Protein AF-A0AAV0Y125-F1 (afdb_monomer)

Organism: NCBI:txid13131

pLDDT: mean 78.09, std 13.47, range [33.91, 93.81]

Structure (mmCIF, N/CA/C/O backbone):
data_AF-A0AAV0Y125-F1
#
_entry.id   AF-A0AAV0Y125-F1
#
loop_
_atom_site.group_PDB
_atom_site.id
_atom_site.type_symbol
_atom_site.label_atom_id
_atom_site.label_alt_id
_atom_site.label_comp_id
_atom_site.label_asym_id
_atom_site.label_entity_id
_atom_site.label_seq_id
_atom_site.pdbx_PDB_ins_code
_atom_site.Cartn_x
_atom_site.Cartn_y
_atom_site.Cartn_z
_atom_site.occupancy
_atom_site.B_iso_or_equiv
_atom_site.auth_seq_id
_atom_site.auth_comp_id
_atom_site.auth_asym_id
_atom_site.auth_atom_id
_atom_site.pdbx_PDB_model_num
ATOM 1 N N . MET A 1 1 ? -1.009 17.980 24.914 1.00 42.03 1 MET A N 1
ATOM 2 C CA . MET A 1 1 ? -0.741 18.845 23.745 1.00 42.03 1 MET A CA 1
ATOM 3 C C . MET A 1 1 ? 0.658 19.429 23.943 1.00 42.03 1 MET A C 1
ATOM 5 O O . MET A 1 1 ? 0.884 20.028 24.986 1.00 42.03 1 MET A O 1
ATOM 9 N N . PHE A 1 2 ? 1.617 19.086 23.075 1.00 34.25 2 PHE A N 1
ATOM 10 C CA . PHE A 1 2 ? 3.065 19.308 23.268 1.00 34.25 2 PHE A CA 1
ATOM 11 C C . PHE A 1 2 ? 3.480 20.774 23.039 1.00 34.25 2 PHE A C 1
ATOM 13 O O . PHE A 1 2 ? 2.862 21.464 22.232 1.00 34.25 2 PHE A O 1
ATOM 20 N N . LYS A 1 3 ? 4.537 21.241 23.725 1.00 33.91 3 LYS A N 1
ATOM 21 C CA . LYS A 1 3 ? 5.141 22.568 23.498 1.00 33.91 3 LYS A CA 1
ATOM 22 C C . LYS A 1 3 ? 5.913 22.579 22.160 1.00 33.91 3 LYS A C 1
ATOM 24 O O . LYS A 1 3 ? 6.744 21.690 21.968 1.00 33.91 3 LYS A O 1
ATOM 29 N N . PRO A 1 4 ? 5.672 23.550 21.261 1.00 38.66 4 PRO A N 1
ATOM 30 C CA . PRO A 1 4 ? 6.217 23.556 19.897 1.00 38.66 4 PRO A CA 1
ATOM 31 C C . PRO A 1 4 ? 7.728 23.843 19.798 1.00 38.66 4 PRO A C 1
ATOM 33 O O . PRO A 1 4 ? 8.338 23.498 18.791 1.00 38.66 4 PRO A O 1
ATOM 36 N N . ASP A 1 5 ? 8.366 24.375 20.844 1.00 36.47 5 ASP A N 1
ATOM 37 C CA . ASP A 1 5 ? 9.747 24.895 20.761 1.00 36.47 5 ASP A CA 1
ATOM 38 C C . ASP A 1 5 ? 10.855 23.842 20.959 1.00 36.47 5 ASP A C 1
ATOM 40 O O . ASP A 1 5 ? 12.029 24.165 21.132 1.00 36.47 5 ASP A O 1
ATOM 44 N N . LYS A 1 6 ? 10.501 22.554 20.945 1.00 40.09 6 LYS A N 1
ATOM 45 C CA . LYS A 1 6 ? 11.446 21.435 21.070 1.00 40.09 6 LYS A CA 1
ATOM 46 C C . LYS A 1 6 ? 11.158 20.360 20.027 1.00 40.09 6 LYS A C 1
ATOM 48 O O . LYS A 1 6 ? 10.881 19.217 20.375 1.00 40.09 6 LYS A O 1
ATOM 53 N N . ILE A 1 7 ? 11.210 20.702 18.741 1.00 36.59 7 ILE A N 1
ATOM 54 C CA . ILE A 1 7 ? 11.265 19.677 17.688 1.00 36.59 7 ILE A CA 1
ATOM 55 C C . ILE A 1 7 ? 12.681 19.075 17.726 1.00 36.59 7 ILE A C 1
ATOM 57 O O . ILE A 1 7 ? 13.640 19.794 17.435 1.00 36.59 7 ILE A O 1
ATOM 61 N N . PRO A 1 8 ? 12.879 17.798 18.109 1.00 38.47 8 PRO A N 1
ATOM 62 C CA . PRO A 1 8 ? 14.218 17.237 18.168 1.00 38.47 8 PRO A CA 1
ATOM 63 C C . PRO A 1 8 ? 14.748 16.963 16.757 1.00 38.47 8 PRO A C 1
ATOM 65 O O . PRO A 1 8 ? 13.991 16.764 15.806 1.00 38.47 8 PRO A O 1
ATOM 68 N N . LYS A 1 9 ? 16.082 16.915 16.678 1.00 43.94 9 LYS A N 1
ATOM 69 C CA . LYS A 1 9 ? 16.933 16.328 15.625 1.00 43.94 9 LYS A CA 1
ATOM 70 C C . LYS A 1 9 ? 16.253 15.179 14.853 1.00 43.94 9 LYS A C 1
ATOM 72 O O . LYS A 1 9 ? 15.436 14.470 15.437 1.00 43.94 9 LYS A O 1
ATOM 77 N N . PRO A 1 10 ? 16.627 14.940 13.573 1.00 45.00 10 PRO A N 1
ATOM 78 C CA . PRO A 1 10 ? 15.923 14.035 12.659 1.00 45.00 10 PRO A CA 1
ATOM 79 C C . PRO A 1 10 ? 15.452 12.761 13.363 1.00 45.00 10 PRO A C 1
ATOM 81 O O . PRO A 1 10 ? 16.279 12.084 13.976 1.00 45.00 10 PRO A O 1
ATOM 84 N N . PHE A 1 11 ? 14.150 12.458 13.231 1.00 50.41 11 PHE A N 1
ATOM 85 C CA . PHE A 1 11 ? 13.335 11.392 13.862 1.00 50.41 11 PHE A CA 1
ATOM 86 C C . PHE A 1 11 ? 13.883 9.943 13.781 1.00 50.41 11 PHE A C 1
ATOM 88 O O . PHE A 1 11 ? 13.176 8.970 14.025 1.00 50.41 11 PHE A O 1
ATOM 95 N N . SER A 1 12 ? 15.147 9.772 13.414 1.00 49.47 12 SER A N 1
ATOM 96 C CA . SER A 1 12 ? 15.880 8.525 13.230 1.00 49.47 12 SER A CA 1
ATOM 97 C C . SER A 1 12 ? 15.799 7.596 14.445 1.00 49.47 12 SER A C 1
ATOM 99 O O . SER A 1 12 ? 15.558 6.407 14.244 1.00 49.47 12 SER A O 1
ATOM 101 N N . ASN A 1 13 ? 15.937 8.129 15.669 1.00 53.34 13 ASN A N 1
ATOM 102 C CA . ASN A 1 13 ? 16.078 7.361 16.917 1.00 53.34 13 ASN A CA 1
ATOM 103 C C . ASN A 1 13 ? 15.264 7.986 18.063 1.00 53.34 13 ASN A C 1
ATOM 105 O O . ASN A 1 13 ? 15.816 8.413 19.072 1.00 53.34 13 ASN A O 1
ATOM 109 N N . VAL A 1 14 ? 13.951 8.099 17.892 1.00 58.91 14 VAL A N 1
ATOM 110 C CA . VAL A 1 14 ? 13.079 8.589 18.964 1.00 58.91 14 VAL A CA 1
ATOM 111 C C . VAL A 1 14 ? 12.778 7.442 19.926 1.00 58.91 14 VAL A C 1
ATOM 113 O O . VAL A 1 14 ? 12.117 6.479 19.539 1.00 58.91 14 VAL A O 1
ATOM 116 N N . ASN A 1 15 ? 13.247 7.549 21.171 1.00 64.62 15 ASN A N 1
ATOM 117 C CA . ASN A 1 15 ? 12.771 6.692 22.249 1.00 64.62 15 ASN A CA 1
ATOM 118 C C . ASN A 1 15 ? 11.367 7.166 22.655 1.00 64.62 15 ASN A C 1
ATOM 120 O O . ASN A 1 15 ? 11.194 8.274 23.167 1.00 64.62 15 ASN A O 1
ATOM 124 N N . VAL A 1 16 ? 10.359 6.339 22.372 1.00 63.06 16 VAL A N 1
ATOM 125 C CA . VAL A 1 16 ? 8.944 6.645 22.628 1.00 63.06 16 VAL A CA 1
ATOM 126 C C . VAL A 1 16 ? 8.709 6.926 24.115 1.00 63.06 16 VAL A C 1
ATOM 128 O O . VAL A 1 16 ? 7.942 7.827 24.449 1.00 63.06 16 VAL A O 1
ATOM 131 N N . ASP A 1 17 ? 9.436 6.247 25.003 1.00 65.69 17 ASP A N 1
ATOM 132 C CA . ASP A 1 17 ? 9.298 6.422 26.451 1.00 65.69 17 ASP A CA 1
ATOM 133 C C . ASP A 1 17 ? 9.897 7.746 26.946 1.00 65.69 17 ASP A C 1
ATOM 135 O O . ASP A 1 17 ? 9.428 8.316 27.931 1.00 65.69 17 ASP A O 1
ATOM 139 N N . GLU A 1 18 ? 10.879 8.309 26.234 1.00 67.19 18 GLU A N 1
ATOM 140 C CA . GLU A 1 18 ? 11.430 9.625 26.572 1.00 67.19 18 GLU A CA 1
ATOM 141 C C . GLU A 1 18 ? 10.519 10.782 26.164 1.00 67.19 18 GLU A C 1
ATOM 143 O O . GLU A 1 18 ? 10.488 11.811 26.844 1.00 67.19 18 GLU A O 1
ATOM 148 N N . LEU A 1 19 ? 9.746 10.616 25.086 1.00 65.19 19 LEU A N 1
ATOM 149 C CA . LEU A 1 19 ? 8.783 11.624 24.639 1.00 65.19 19 LEU A CA 1
ATOM 150 C C . LEU A 1 19 ? 7.660 11.844 25.656 1.00 65.19 19 LEU A C 1
ATOM 152 O O . LEU A 1 19 ? 7.215 12.977 25.833 1.00 65.19 19 LEU A O 1
ATOM 156 N N . PHE A 1 20 ? 7.219 10.783 26.336 1.00 69.25 20 PHE A N 1
ATOM 157 C CA . PHE A 1 20 ? 6.084 10.820 27.263 1.00 69.25 20 PHE A CA 1
ATOM 158 C C . PHE A 1 20 ? 6.481 10.929 28.741 1.00 69.25 20 PHE A C 1
ATOM 160 O O . PHE A 1 20 ? 5.658 10.650 29.614 1.00 69.25 20 PHE A O 1
ATOM 167 N N . LYS A 1 21 ? 7.712 11.368 29.046 1.00 69.69 21 LYS A N 1
ATOM 168 C CA . LYS A 1 21 ? 8.109 11.717 30.421 1.00 69.69 21 LYS A CA 1
ATOM 169 C C . LYS A 1 21 ? 7.140 12.751 31.006 1.00 69.69 21 LYS A C 1
ATOM 171 O O . LYS A 1 21 ? 6.723 13.674 30.308 1.00 69.69 21 LYS A O 1
ATOM 176 N N . ILE A 1 22 ? 6.819 12.613 32.296 1.00 61.75 22 ILE A N 1
ATOM 177 C CA . ILE A 1 22 ? 5.839 13.449 33.022 1.00 61.75 22 ILE A CA 1
ATOM 178 C C . ILE A 1 22 ? 6.153 14.948 32.872 1.00 61.75 22 ILE A C 1
ATOM 180 O O . ILE A 1 22 ? 5.246 15.762 32.738 1.00 61.75 22 ILE A O 1
ATOM 184 N N . GLU A 1 23 ? 7.438 15.297 32.802 1.00 61.84 23 GLU A N 1
ATOM 185 C CA . GLU A 1 23 ? 7.952 16.659 32.606 1.00 61.84 23 GLU A CA 1
ATOM 186 C C . GLU A 1 23 ? 7.543 17.301 31.267 1.00 61.84 23 GLU A C 1
ATOM 188 O O . GLU A 1 23 ? 7.440 18.523 31.164 1.00 61.84 23 GLU A O 1
ATOM 193 N N . ASN A 1 24 ? 7.290 16.486 30.238 1.00 65.56 24 ASN A N 1
ATOM 194 C CA . ASN A 1 24 ? 6.870 16.937 28.910 1.00 65.56 24 ASN A CA 1
ATOM 195 C C . ASN A 1 24 ? 5.341 17.022 28.771 1.00 65.56 24 ASN A C 1
ATOM 197 O O . ASN A 1 24 ? 4.837 17.466 27.734 1.00 65.56 24 ASN A O 1
ATOM 201 N N . LEU A 1 25 ? 4.593 16.600 29.795 1.00 67.25 25 LEU A N 1
ATOM 202 C CA . LEU A 1 25 ? 3.137 16.586 29.788 1.00 67.25 25 LEU A CA 1
ATOM 203 C C . LEU A 1 25 ? 2.564 17.848 30.425 1.00 67.25 25 LEU A C 1
ATOM 205 O O . LEU A 1 25 ? 3.108 18.421 31.365 1.00 67.25 25 LEU A O 1
ATOM 209 N N . VAL A 1 26 ? 1.411 18.274 29.913 1.00 67.44 26 VAL A N 1
ATOM 210 C CA . VAL A 1 26 ? 0.630 19.338 30.544 1.00 67.44 26 VAL A CA 1
ATOM 211 C C . VAL A 1 26 ? 0.139 18.826 31.894 1.00 67.44 26 VAL A C 1
ATOM 213 O O . VAL A 1 26 ? -0.444 17.745 31.979 1.00 67.44 26 VAL A O 1
ATOM 216 N N . THR A 1 27 ? 0.371 19.596 32.952 1.00 71.06 27 THR A N 1
ATOM 217 C CA . THR A 1 27 ? -0.107 19.280 34.298 1.00 71.06 27 THR A CA 1
ATOM 218 C C . THR A 1 27 ? -1.629 19.135 34.290 1.00 71.06 27 THR A C 1
ATOM 220 O O . THR A 1 27 ? -2.312 19.930 33.652 1.00 71.06 27 THR A O 1
ATOM 223 N N . VAL A 1 28 ? -2.177 18.163 35.028 1.00 63.72 28 VAL A N 1
ATOM 224 C CA . VAL A 1 28 ? -3.623 17.831 35.044 1.00 63.72 28 VAL A CA 1
ATOM 225 C C . VAL A 1 28 ? -4.514 19.060 35.294 1.00 63.72 28 VAL A C 1
ATOM 227 O O . VAL A 1 28 ? -5.582 19.180 34.705 1.00 63.72 28 VAL A O 1
ATOM 230 N N . LYS A 1 29 ? -4.041 20.020 36.100 1.00 61.91 29 LYS A N 1
ATOM 231 C CA . LYS A 1 29 ? -4.745 21.279 36.408 1.00 61.91 29 LYS A CA 1
ATOM 232 C C . LYS A 1 29 ? -4.842 22.262 35.232 1.00 61.91 29 LYS A C 1
ATOM 234 O O . LYS A 1 29 ? -5.717 23.116 35.233 1.00 61.91 29 LYS A O 1
ATOM 239 N N . ASN A 1 30 ? -3.971 22.130 34.236 1.00 66.62 30 ASN A N 1
ATOM 240 C CA . ASN A 1 30 ? -3.896 23.012 33.068 1.00 66.62 30 ASN A CA 1
ATOM 241 C C . ASN A 1 30 ? -4.565 22.392 31.828 1.00 66.62 30 ASN A C 1
ATOM 243 O O . ASN A 1 30 ? -4.460 22.934 30.728 1.00 66.62 30 ASN A O 1
ATOM 247 N N . VAL A 1 31 ? -5.220 21.234 31.977 1.00 68.06 31 VAL A N 1
ATOM 248 C CA . VAL A 1 31 ? -5.950 20.581 30.888 1.00 68.06 31 VAL A CA 1
ATOM 249 C C . VAL A 1 31 ? -7.256 21.338 30.654 1.00 68.06 31 VAL A C 1
ATOM 251 O O . VAL A 1 31 ? -8.154 21.333 31.494 1.00 68.06 31 VAL A O 1
ATOM 254 N N . VAL A 1 32 ? -7.360 22.003 29.503 1.00 71.19 32 VAL A N 1
ATOM 255 C CA . VAL A 1 32 ? -8.575 22.721 29.106 1.00 71.19 32 VAL A CA 1
ATOM 256 C C . VAL A 1 32 ? -9.631 21.716 28.663 1.00 71.19 32 VAL A C 1
ATOM 258 O O . VAL A 1 32 ? -9.389 20.883 27.792 1.00 71.19 32 VAL A O 1
ATOM 261 N N . VAL A 1 33 ? -10.816 21.822 29.256 1.00 71.75 33 VAL A N 1
ATOM 262 C CA . VAL A 1 33 ? -11.974 20.982 28.949 1.00 71.75 33 VAL A CA 1
ATOM 263 C C . VAL A 1 33 ? -13.076 21.850 28.341 1.00 71.75 33 VAL A C 1
ATOM 265 O O . VAL A 1 33 ? -13.291 22.976 28.798 1.00 71.75 33 VAL A O 1
ATOM 268 N N . SER A 1 34 ? -13.778 21.336 27.328 1.00 76.75 34 SER A N 1
ATOM 269 C CA . SER A 1 34 ? -14.913 22.020 26.693 1.00 76.75 34 SER A CA 1
ATOM 270 C C . SER A 1 34 ? -16.049 22.312 27.678 1.00 76.75 34 SER A C 1
ATOM 272 O O . SER A 1 34 ? -16.288 21.525 28.596 1.00 76.75 34 SER A O 1
ATOM 274 N N . GLU A 1 35 ? -16.798 23.389 27.437 1.00 72.44 35 GLU A N 1
ATOM 275 C CA . GLU A 1 35 ? -17.913 23.836 28.288 1.00 72.44 35 GLU A CA 1
ATOM 276 C C . GLU A 1 35 ? -18.981 22.760 28.503 1.00 72.44 35 GLU A C 1
ATOM 278 O O . GLU A 1 35 ? -19.393 22.556 29.639 1.00 72.44 35 GLU A O 1
ATOM 283 N N . LYS A 1 36 ? -19.302 21.965 27.475 1.00 78.06 36 LYS A N 1
ATOM 284 C CA . LYS A 1 36 ? -20.255 20.842 27.571 1.00 78.06 36 LYS A CA 1
ATOM 285 C C . LYS A 1 36 ? -19.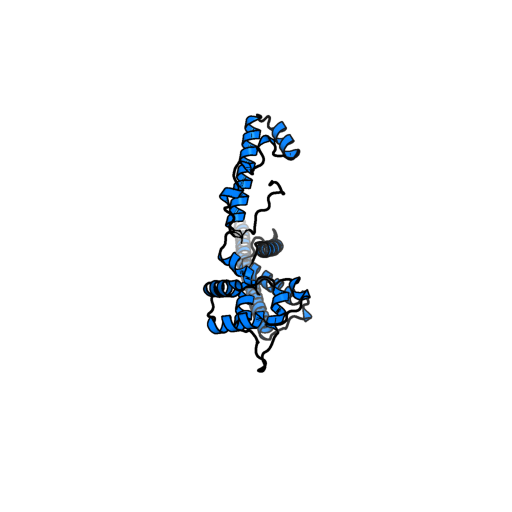908 19.832 28.665 1.00 78.06 36 LYS A C 1
ATOM 287 O O . LYS A 1 36 ? -20.765 19.396 29.419 1.00 78.06 36 LYS A O 1
ATOM 292 N N . ILE A 1 37 ? -18.628 19.485 28.785 1.00 75.00 37 ILE A N 1
ATOM 293 C CA . ILE A 1 37 ? -18.172 18.539 29.809 1.00 75.00 37 ILE A CA 1
ATOM 294 C C . ILE A 1 37 ? -18.268 19.210 31.185 1.00 75.00 37 ILE A C 1
ATOM 296 O O . ILE A 1 37 ? -18.707 18.590 32.145 1.00 75.00 37 ILE A O 1
ATOM 300 N N . LYS A 1 38 ? -17.933 20.503 31.298 1.00 72.19 38 LYS A N 1
ATOM 301 C CA . LYS A 1 38 ? -18.101 21.246 32.559 1.00 72.19 38 LYS A CA 1
ATOM 302 C C . LYS A 1 38 ? -19.568 21.308 32.998 1.00 72.19 38 LYS A C 1
ATOM 304 O O . LYS A 1 38 ? -19.835 21.258 34.195 1.00 72.19 38 LYS A O 1
ATOM 309 N N . GLU A 1 39 ? -20.499 21.421 32.057 1.00 75.75 39 G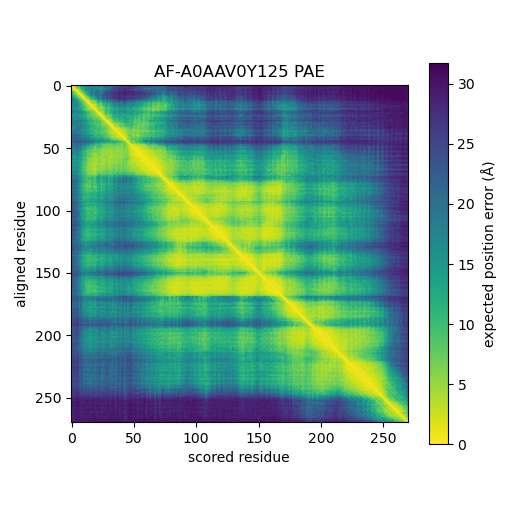LU A N 1
ATOM 310 C CA . GLU A 1 39 ? -21.942 21.383 32.315 1.00 75.75 39 GLU A CA 1
ATOM 311 C C . GLU A 1 39 ? -22.396 20.000 32.796 1.00 75.75 39 GLU A C 1
ATOM 313 O O . GLU A 1 39 ? -23.061 19.915 33.826 1.00 75.75 39 GLU A O 1
ATOM 318 N N . GLU A 1 40 ? -21.960 18.916 32.150 1.00 76.38 40 GLU A N 1
ATOM 319 C CA . GLU A 1 40 ? -22.263 17.548 32.601 1.00 76.38 40 GLU A CA 1
ATOM 320 C C . GLU A 1 40 ? -21.723 17.257 34.009 1.00 76.38 40 GLU A C 1
ATOM 322 O O . GLU A 1 40 ? -22.433 16.697 34.845 1.00 76.38 40 GLU A O 1
ATOM 327 N N . PHE A 1 41 ? -20.510 17.716 34.330 1.00 70.81 41 PHE A N 1
ATOM 328 C CA . PHE A 1 41 ? -19.941 17.569 35.675 1.00 70.81 41 PHE A CA 1
ATOM 329 C C . PHE A 1 41 ? -20.705 18.365 36.748 1.00 70.81 41 PHE A C 1
ATOM 331 O O . PHE A 1 41 ? -20.762 17.925 37.900 1.00 70.81 41 PHE A O 1
ATOM 338 N N . LYS A 1 42 ? -21.312 19.508 36.384 1.00 70.56 42 LYS A N 1
ATOM 339 C CA . LYS A 1 42 ? -22.207 20.275 37.272 1.00 70.56 42 LYS A CA 1
ATOM 340 C C . LYS A 1 42 ? -23.529 19.543 37.502 1.00 70.56 42 LYS A C 1
ATOM 342 O O . LYS A 1 42 ? -24.013 19.515 38.630 1.00 70.56 42 LYS A O 1
ATOM 347 N N . ILE A 1 43 ? -24.089 18.932 36.456 1.00 74.12 43 ILE A N 1
ATOM 348 C CA . ILE A 1 43 ? -25.331 18.147 36.531 1.00 74.12 43 ILE A CA 1
ATOM 349 C C . ILE A 1 43 ? -25.142 16.920 37.436 1.00 74.12 43 ILE A C 1
ATOM 351 O O . ILE A 1 43 ? -26.009 16.613 38.252 1.00 74.12 43 ILE A O 1
ATOM 355 N N . LEU A 1 44 ? -23.983 16.262 37.350 1.00 73.44 44 LEU A N 1
ATOM 356 C CA . LEU A 1 44 ? -23.658 15.052 38.112 1.00 73.44 44 LEU A CA 1
ATOM 357 C C . LEU A 1 44 ? -23.301 15.299 39.593 1.00 73.44 44 LEU A C 1
ATOM 359 O O . LEU A 1 44 ? -23.085 14.332 40.320 1.00 73.44 44 LEU A O 1
ATOM 363 N N . LYS A 1 45 ? -23.252 16.560 40.065 1.00 68.25 45 LYS A N 1
ATOM 364 C CA . LYS A 1 45 ? -22.850 16.942 41.442 1.00 68.25 45 LYS A CA 1
ATOM 365 C C . LYS A 1 45 ? -21.550 16.265 41.907 1.00 68.25 45 LYS A C 1
ATOM 367 O O . LYS A 1 45 ? -21.412 15.855 43.057 1.00 68.25 45 LYS A O 1
ATOM 372 N N . THR A 1 46 ? -20.606 16.127 40.988 1.00 66.50 46 THR A N 1
ATOM 373 C CA . THR A 1 46 ? -19.358 15.387 41.203 1.00 66.50 46 THR A CA 1
ATOM 374 C C . THR A 1 46 ? -18.363 16.169 42.060 1.00 66.50 46 THR A C 1
ATOM 376 O O . THR A 1 46 ? -18.291 17.397 41.985 1.00 66.50 46 THR A O 1
ATOM 379 N N . THR A 1 47 ? -17.556 15.461 42.852 1.00 75.50 47 THR A N 1
ATOM 380 C CA . THR A 1 47 ? -16.528 16.068 43.710 1.00 75.50 47 THR A CA 1
ATOM 381 C C . THR A 1 47 ? -15.353 16.566 42.860 1.00 75.50 47 THR A C 1
ATOM 383 O O . THR A 1 47 ? -15.025 15.966 41.836 1.00 75.50 47 THR A O 1
ATOM 386 N N . GLU A 1 48 ? -14.618 17.591 43.309 1.00 71.56 48 GLU A N 1
ATOM 387 C CA . GLU A 1 48 ? -13.371 18.026 42.643 1.00 71.56 48 GLU A CA 1
ATOM 388 C C . GLU A 1 48 ? -12.358 16.878 42.465 1.00 71.56 48 GLU A C 1
ATOM 390 O O . GLU A 1 48 ? -11.617 16.829 41.481 1.00 71.56 48 GLU A O 1
ATOM 395 N N . LYS A 1 49 ? -12.359 15.906 43.389 1.00 75.19 49 LYS A N 1
ATOM 396 C CA . LYS A 1 49 ? -11.544 14.686 43.295 1.00 75.19 49 LYS A CA 1
ATOM 397 C C . LYS A 1 49 ? -11.903 13.834 42.074 1.00 75.19 49 LYS A C 1
ATOM 399 O O . LYS A 1 49 ? -11.000 13.349 41.396 1.00 75.19 49 LYS A O 1
ATOM 404 N N . ASP A 1 50 ? -13.187 13.702 41.758 1.00 76.62 50 ASP A N 1
ATOM 405 C CA . ASP A 1 50 ? -13.670 12.892 40.634 1.00 76.62 50 ASP A CA 1
ATOM 406 C C . ASP A 1 50 ? -13.313 13.546 39.296 1.00 76.62 50 ASP A C 1
ATOM 408 O O . ASP A 1 50 ? -12.904 12.870 38.350 1.00 76.62 50 ASP A O 1
ATOM 412 N N . MET A 1 51 ? -13.355 14.882 39.243 1.00 73.19 51 MET A N 1
ATOM 413 C CA . MET A 1 51 ? -12.902 15.652 38.084 1.00 73.19 51 MET A CA 1
ATOM 414 C C . MET A 1 51 ? -11.398 15.469 37.831 1.00 73.19 51 MET A C 1
ATOM 416 O O . MET A 1 51 ? -10.974 15.276 36.690 1.00 73.19 51 MET A O 1
ATOM 420 N N . LEU A 1 52 ? -10.577 15.470 38.888 1.00 76.00 52 LEU A N 1
ATOM 421 C CA . LEU A 1 52 ? -9.139 15.210 38.772 1.00 76.00 52 LEU A CA 1
ATOM 422 C C . LEU A 1 52 ? -8.842 13.775 38.316 1.00 76.00 52 LEU A C 1
ATOM 424 O O . LEU A 1 52 ? -7.939 13.571 37.501 1.00 76.00 52 LEU A O 1
ATOM 428 N N . ILE A 1 53 ? -9.607 12.789 38.795 1.00 81.19 53 ILE A N 1
ATOM 429 C CA . ILE A 1 53 ? -9.497 11.390 38.354 1.00 81.19 53 ILE A CA 1
ATOM 430 C C . ILE A 1 53 ? -9.862 11.268 36.871 1.00 81.19 53 ILE A C 1
ATOM 432 O O . ILE A 1 53 ? -9.117 10.654 36.107 1.00 81.19 53 ILE A O 1
ATOM 436 N N . PHE A 1 54 ? -10.954 11.903 36.437 1.00 81.56 54 PHE A N 1
ATOM 437 C CA . PHE A 1 54 ? -11.351 11.929 35.031 1.00 81.56 54 PHE A CA 1
ATOM 438 C C . PHE A 1 54 ? -10.265 12.539 34.138 1.00 81.56 54 PHE A C 1
ATOM 440 O O . PHE A 1 54 ? -9.887 11.937 33.133 1.00 81.56 54 PHE A O 1
ATOM 447 N N . LEU A 1 55 ? -9.707 13.693 34.518 1.00 79.50 55 LEU A N 1
ATOM 448 C CA . LEU A 1 55 ? -8.651 14.349 33.740 1.00 79.50 55 LEU A CA 1
ATOM 449 C C . LEU A 1 55 ? -7.375 13.506 33.671 1.00 79.50 55 LEU A C 1
ATOM 451 O O . LEU A 1 55 ? -6.739 13.442 32.617 1.00 79.50 55 LEU A O 1
ATOM 455 N N . LYS A 1 56 ? -7.027 12.813 34.761 1.00 81.56 56 LYS A N 1
ATOM 456 C CA 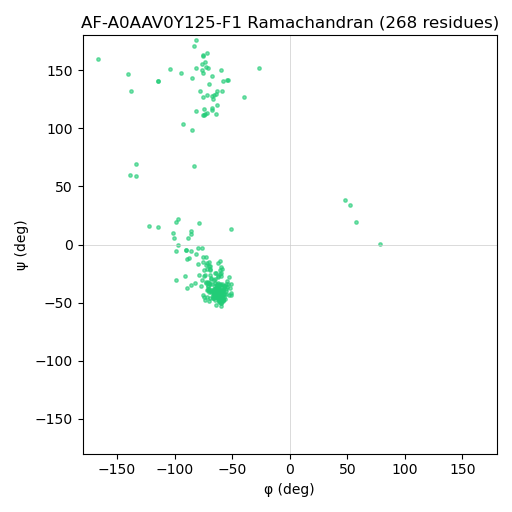. LYS A 1 56 ? -5.912 11.859 34.783 1.00 81.56 56 LYS A CA 1
ATOM 457 C C . LYS A 1 56 ? -6.164 10.681 33.837 1.00 81.56 56 LYS A C 1
ATOM 459 O O . LYS A 1 56 ? -5.272 10.315 33.076 1.00 81.56 56 LYS A O 1
ATOM 464 N N . ASN A 1 57 ? -7.377 10.131 33.830 1.00 83.31 57 ASN A N 1
ATOM 465 C CA . ASN A 1 57 ? -7.753 9.036 32.933 1.00 83.31 57 ASN A CA 1
ATOM 466 C C . ASN A 1 57 ? -7.759 9.475 31.465 1.00 83.31 57 ASN A C 1
ATOM 468 O O . ASN A 1 57 ? -7.245 8.757 30.611 1.00 83.31 57 ASN A O 1
ATOM 472 N N . ALA A 1 58 ? -8.271 10.670 31.168 1.00 81.75 58 ALA A N 1
ATOM 473 C CA . ALA A 1 58 ? -8.237 11.241 29.826 1.00 81.75 58 ALA A CA 1
ATOM 474 C C . ALA A 1 58 ? -6.791 11.453 29.352 1.00 81.75 58 ALA A C 1
ATOM 476 O O . ALA A 1 58 ? -6.436 11.055 28.242 1.00 81.75 58 ALA A O 1
ATOM 477 N N . GLN A 1 59 ? -5.930 12.015 30.206 1.00 81.56 59 GLN A N 1
ATOM 478 C CA . GLN A 1 59 ? -4.506 12.165 29.913 1.00 81.56 59 GLN A CA 1
ATOM 479 C C . GLN A 1 59 ? -3.849 10.809 29.628 1.00 81.56 59 GLN A C 1
ATOM 481 O O . GLN A 1 59 ? -3.160 10.676 28.617 1.00 81.56 59 GLN A O 1
ATOM 486 N N . GLN A 1 60 ? -4.100 9.800 30.466 1.00 83.44 60 GLN A N 1
ATOM 487 C CA . GLN A 1 60 ? -3.574 8.451 30.268 1.00 83.44 60 GLN A CA 1
ATOM 488 C C . GLN A 1 60 ? -4.076 7.825 28.963 1.00 83.44 60 GLN A C 1
ATOM 490 O O . GLN A 1 60 ? -3.295 7.220 28.234 1.00 83.44 60 GLN A O 1
ATOM 495 N N . HIS A 1 61 ? -5.352 8.010 28.627 1.00 83.81 61 HIS A N 1
ATOM 496 C CA . HIS A 1 61 ? -5.916 7.523 27.375 1.00 83.81 61 HIS A CA 1
ATOM 497 C C . HIS A 1 61 ? -5.198 8.125 26.160 1.00 83.81 61 HIS A C 1
ATOM 499 O O . HIS A 1 61 ? -4.764 7.391 25.274 1.00 83.81 61 HIS A O 1
ATOM 505 N N . TYR A 1 62 ? -5.003 9.448 26.136 1.00 81.62 62 TYR A N 1
ATOM 506 C CA . TYR A 1 62 ? -4.269 10.104 25.052 1.00 81.62 62 TYR A CA 1
ATOM 507 C C . TYR A 1 62 ? -2.807 9.661 24.980 1.00 81.62 62 TYR A C 1
ATOM 509 O O . TYR A 1 62 ? -2.283 9.499 23.878 1.00 81.62 62 TYR A O 1
ATOM 517 N N . LEU A 1 63 ? -2.153 9.440 26.124 1.00 84.00 63 LEU A N 1
ATOM 518 C CA . LEU A 1 63 ? -0.797 8.893 26.171 1.00 84.00 63 LEU A CA 1
ATOM 519 C C . LEU A 1 63 ? -0.730 7.516 25.518 1.00 84.00 63 LEU A C 1
ATOM 521 O O . LEU A 1 63 ? 0.077 7.313 24.614 1.00 84.00 63 LEU A O 1
ATOM 525 N N . GLU A 1 64 ? -1.593 6.592 25.933 1.00 83.12 64 GLU A N 1
ATOM 526 C CA . GLU A 1 64 ? -1.619 5.236 25.383 1.00 83.12 64 GLU A CA 1
ATOM 527 C C . GLU A 1 64 ? -2.005 5.231 23.898 1.00 83.12 64 GLU A C 1
ATOM 529 O O . GLU A 1 64 ? -1.374 4.538 23.099 1.00 83.12 64 GLU A O 1
ATOM 534 N N . ALA A 1 65 ? -2.952 6.077 23.483 1.00 82.94 65 ALA A N 1
ATOM 535 C CA . ALA A 1 65 ? -3.293 6.255 22.074 1.00 82.94 65 ALA A CA 1
ATOM 536 C C . ALA A 1 65 ? -2.089 6.755 21.258 1.00 82.94 65 ALA A C 1
ATOM 538 O O . ALA A 1 65 ? -1.798 6.220 20.187 1.00 82.94 65 ALA A O 1
ATOM 539 N N . CYS A 1 66 ? -1.345 7.739 21.771 1.00 81.62 66 CYS A N 1
ATOM 540 C CA . CYS A 1 66 ? -0.165 8.276 21.094 1.00 81.62 66 CYS A CA 1
ATOM 541 C C . CYS A 1 66 ? 0.987 7.264 21.049 1.00 81.62 66 CYS A C 1
ATOM 543 O O . CYS A 1 66 ? 1.618 7.123 20.002 1.00 81.62 66 CYS A O 1
ATOM 545 N N . LYS A 1 67 ? 1.235 6.517 22.134 1.00 81.75 67 LYS A N 1
ATOM 546 C CA . LYS A 1 67 ? 2.187 5.394 22.145 1.00 81.75 67 LYS A CA 1
ATOM 547 C C . LYS A 1 67 ? 1.811 4.352 21.101 1.00 81.75 67 LYS A C 1
ATOM 549 O O . LYS A 1 67 ? 2.657 3.955 20.308 1.00 81.75 67 LYS A O 1
ATOM 554 N N . HIS A 1 68 ? 0.544 3.954 21.051 1.00 81.31 68 HIS A N 1
ATOM 555 C CA . HIS A 1 68 ? 0.053 2.981 20.084 1.00 81.31 68 HIS A CA 1
ATOM 556 C C . HIS A 1 68 ? 0.220 3.468 18.634 1.00 81.31 68 HIS A C 1
ATOM 558 O O . HIS A 1 68 ? 0.690 2.711 17.783 1.00 81.31 68 HIS A O 1
ATOM 564 N N . ILE A 1 69 ? -0.098 4.737 18.349 1.00 79.69 69 ILE A N 1
ATOM 565 C CA . ILE A 1 69 ? 0.126 5.346 17.028 1.00 79.69 69 ILE A CA 1
ATOM 566 C C . ILE A 1 69 ? 1.618 5.354 16.684 1.00 79.69 69 ILE A C 1
ATOM 568 O O . ILE A 1 69 ? 1.983 4.972 15.576 1.00 79.69 69 ILE A O 1
ATOM 572 N N . LEU A 1 70 ? 2.490 5.743 17.617 1.00 77.62 70 LEU A N 1
ATOM 573 C CA . LEU A 1 70 ? 3.936 5.772 17.392 1.00 77.62 70 LEU A CA 1
ATOM 574 C C . LEU A 1 70 ? 4.514 4.374 17.172 1.00 77.62 70 LEU A C 1
ATOM 576 O O . LEU A 1 70 ? 5.304 4.197 16.250 1.00 77.62 70 LEU A O 1
ATOM 580 N N . LEU A 1 71 ? 4.083 3.376 17.946 1.00 74.69 71 LEU A N 1
ATOM 581 C CA . LEU A 1 71 ? 4.494 1.980 17.780 1.00 74.69 71 LEU A CA 1
ATOM 582 C C . LEU A 1 71 ? 4.096 1.416 16.415 1.00 74.69 71 LEU A C 1
ATOM 584 O O . LEU A 1 71 ? 4.880 0.680 15.820 1.00 74.69 71 LEU A O 1
ATOM 588 N N . LYS A 1 72 ? 2.915 1.783 15.903 1.00 72.56 72 LYS A N 1
ATOM 589 C CA . LYS A 1 72 ? 2.435 1.379 14.571 1.00 72.56 72 LYS A CA 1
ATOM 590 C C . LYS A 1 72 ? 2.911 2.287 13.433 1.00 72.56 72 LYS A C 1
ATOM 592 O O . LYS A 1 72 ? 2.650 1.989 12.269 1.00 72.56 72 LYS A O 1
ATOM 597 N N . SER A 1 73 ? 3.595 3.384 13.744 1.00 68.06 73 SER A N 1
ATOM 598 C CA . SER A 1 73 ? 4.052 4.361 12.761 1.00 68.06 73 SER A CA 1
ATOM 599 C C . SER A 1 73 ? 5.268 3.866 11.969 1.00 68.06 73 SER A C 1
ATOM 601 O O . SER A 1 73 ? 6.035 2.997 12.385 1.00 68.06 73 SER A O 1
ATOM 603 N N . SER A 1 74 ? 5.512 4.506 10.826 1.00 63.56 74 SER A N 1
ATOM 604 C CA . SER A 1 74 ? 6.743 4.362 10.043 1.00 63.56 74 SER A CA 1
ATOM 605 C C . SER A 1 74 ? 8.010 4.786 10.798 1.00 63.56 74 SER A C 1
ATOM 607 O O . SER A 1 74 ? 9.117 4.442 10.382 1.00 63.56 74 SER A O 1
ATOM 609 N N . ILE A 1 75 ? 7.861 5.496 11.922 1.00 66.50 75 ILE A N 1
ATOM 610 C CA . ILE A 1 75 ? 8.958 5.988 12.768 1.00 66.50 75 ILE A CA 1
ATOM 611 C C . ILE A 1 75 ? 9.603 4.866 13.597 1.00 66.50 75 ILE A C 1
ATOM 613 O O . ILE A 1 75 ? 10.788 4.949 13.915 1.00 66.50 75 ILE A O 1
ATOM 617 N N . THR A 1 76 ? 8.883 3.800 13.935 1.00 66.75 76 THR A N 1
ATOM 618 C CA . THR A 1 76 ? 9.433 2.647 14.677 1.00 66.75 76 THR A CA 1
ATOM 619 C C . THR A 1 76 ? 9.794 1.499 13.741 1.00 66.75 76 THR A C 1
ATOM 621 O O . THR A 1 76 ? 10.768 0.785 13.980 1.00 66.75 76 THR A O 1
ATOM 624 N N . ASN A 1 77 ? 9.072 1.356 12.629 1.00 73.12 77 ASN A N 1
ATOM 625 C CA . ASN A 1 77 ? 9.284 0.265 11.692 1.00 73.12 77 ASN A CA 1
ATOM 626 C C . ASN A 1 77 ? 10.596 0.431 10.895 1.00 73.12 77 ASN A C 1
ATOM 628 O O . ASN A 1 77 ? 10.744 1.317 10.048 1.00 73.12 77 ASN A O 1
ATOM 632 N N . SER A 1 78 ? 11.554 -0.471 11.141 1.00 76.06 78 SER A N 1
ATOM 633 C CA . SER A 1 78 ? 12.878 -0.451 10.505 1.00 76.06 78 SER A CA 1
ATOM 634 C C . SER A 1 78 ? 12.828 -0.624 8.983 1.00 76.06 78 SER A C 1
ATOM 636 O O . SER A 1 78 ? 13.705 -0.111 8.286 1.00 76.06 78 SER A O 1
ATOM 638 N N . PHE A 1 79 ? 11.810 -1.305 8.453 1.00 79.50 79 PHE A N 1
ATOM 639 C CA . PHE A 1 79 ? 11.601 -1.468 7.018 1.00 79.50 79 PHE A CA 1
ATOM 640 C C . PHE A 1 79 ? 11.096 -0.172 6.377 1.00 79.50 79 PHE A C 1
ATOM 642 O O . PHE A 1 79 ? 11.691 0.300 5.408 1.00 79.50 79 PHE A O 1
ATOM 649 N N . LEU A 1 80 ? 10.080 0.472 6.963 1.00 77.56 80 LEU A N 1
ATOM 650 C CA . LEU A 1 80 ? 9.538 1.735 6.438 1.00 77.56 80 LEU A CA 1
ATOM 651 C C . LEU A 1 80 ? 10.587 2.857 6.443 1.00 77.56 80 LEU A C 1
ATOM 653 O O . LEU A 1 80 ? 10.651 3.649 5.504 1.00 77.56 80 LEU A O 1
ATOM 657 N N . LYS A 1 81 ? 11.501 2.867 7.424 1.00 78.75 81 LYS A N 1
ATOM 658 C CA . LYS A 1 81 ? 12.669 3.766 7.414 1.00 78.75 81 LYS A CA 1
ATOM 659 C C . LYS A 1 81 ? 13.579 3.569 6.203 1.00 78.75 81 LYS A C 1
ATOM 661 O O . LYS A 1 81 ? 14.167 4.541 5.731 1.00 78.75 81 LYS A O 1
ATOM 666 N N . LYS A 1 82 ? 13.730 2.337 5.708 1.00 82.81 82 LYS A N 1
ATOM 667 C CA . LYS A 1 82 ? 14.578 2.032 4.543 1.00 82.81 82 LYS A CA 1
ATOM 668 C C . LYS A 1 82 ? 13.941 2.534 3.247 1.00 82.81 82 LYS A C 1
ATOM 670 O O . LYS A 1 82 ? 14.677 2.998 2.381 1.00 82.81 82 LYS A O 1
ATOM 675 N N . LEU A 1 83 ? 12.606 2.544 3.140 1.00 84.56 83 LEU A N 1
ATOM 676 C CA . LEU A 1 83 ? 11.881 3.060 1.962 1.00 84.56 83 LEU A CA 1
ATOM 677 C C . LEU A 1 83 ? 12.166 4.539 1.668 1.00 84.56 83 LEU A C 1
ATOM 679 O O . LEU A 1 83 ? 12.008 4.990 0.537 1.00 84.56 83 LEU A O 1
ATOM 683 N N . ARG A 1 84 ? 12.671 5.289 2.651 1.00 84.12 84 ARG A N 1
ATOM 684 C CA . ARG A 1 84 ? 13.150 6.663 2.471 1.00 84.12 84 ARG A CA 1
ATOM 685 C C . ARG A 1 84 ? 14.182 6.806 1.343 1.00 84.12 84 ARG A C 1
ATOM 687 O O . ARG A 1 84 ? 14.243 7.876 0.747 1.00 84.12 84 ARG A O 1
ATOM 694 N N . CYS A 1 85 ? 14.958 5.763 1.025 1.00 87.12 85 CYS A N 1
ATOM 695 C CA . CYS A 1 85 ? 15.918 5.785 -0.089 1.00 87.12 85 CYS A CA 1
ATOM 696 C C . CYS A 1 85 ? 15.281 6.066 -1.459 1.00 87.12 85 CYS A C 1
ATOM 698 O O . CYS A 1 85 ? 15.979 6.508 -2.368 1.00 87.12 85 CYS A O 1
ATOM 700 N N . LEU A 1 86 ? 13.970 5.840 -1.596 1.00 88.06 86 LEU A N 1
ATOM 701 C CA . LEU A 1 86 ? 13.214 6.093 -2.820 1.00 88.06 86 LEU A CA 1
ATOM 702 C C . LEU A 1 86 ? 12.933 7.584 -3.047 1.00 88.06 86 LEU A C 1
ATOM 704 O O . LEU A 1 86 ? 12.543 7.966 -4.147 1.00 88.06 86 LEU A O 1
ATOM 708 N N . GLY A 1 87 ? 13.100 8.429 -2.027 1.00 86.81 87 GLY A N 1
ATOM 709 C CA . GLY A 1 87 ? 12.901 9.868 -2.165 1.00 86.81 87 GLY A CA 1
ATOM 710 C C . GLY A 1 87 ? 13.962 10.508 -3.076 1.00 86.81 87 GLY A C 1
ATOM 711 O O . GLY A 1 87 ? 15.128 10.107 -2.999 1.00 86.81 87 GLY A O 1
ATOM 712 N N . PRO A 1 88 ? 13.618 11.545 -3.869 1.00 84.62 88 PRO A N 1
ATOM 713 C CA . PRO A 1 88 ? 14.547 12.191 -4.805 1.00 84.62 88 PRO A CA 1
ATOM 714 C C . PRO A 1 88 ? 15.881 12.615 -4.170 1.00 84.62 88 PRO A C 1
ATOM 716 O O . PRO A 1 88 ? 16.950 12.353 -4.716 1.00 84.62 88 PRO A O 1
ATOM 719 N N . ILE A 1 89 ? 15.817 13.196 -2.967 1.00 82.94 89 ILE A N 1
ATOM 720 C CA . ILE A 1 89 ? 16.973 13.695 -2.200 1.00 82.94 89 ILE A CA 1
ATOM 721 C C . ILE A 1 89 ? 17.841 12.548 -1.652 1.00 82.94 89 ILE A C 1
ATOM 723 O O . ILE A 1 89 ? 19.049 12.677 -1.461 1.00 82.94 89 ILE A O 1
ATOM 727 N N . GLU A 1 90 ? 17.220 11.420 -1.327 1.00 84.25 90 GLU A N 1
ATOM 728 C CA . GLU A 1 90 ? 17.861 10.303 -0.628 1.00 84.25 90 GLU A CA 1
ATOM 729 C C . GLU A 1 90 ? 18.469 9.288 -1.590 1.00 84.25 90 GLU A C 1
ATOM 731 O O . GLU A 1 90 ? 19.479 8.664 -1.259 1.00 84.25 90 GLU A O 1
ATOM 736 N N . ARG A 1 91 ? 17.916 9.189 -2.801 1.00 85.12 91 ARG A N 1
ATOM 737 C CA . ARG A 1 91 ? 18.411 8.346 -3.891 1.00 85.12 91 ARG A CA 1
ATOM 738 C C . ARG A 1 91 ? 19.876 8.625 -4.227 1.00 85.12 91 ARG A C 1
ATOM 740 O O . ARG A 1 91 ? 20.643 7.690 -4.447 1.00 85.12 91 ARG A O 1
ATOM 747 N N . CYS A 1 92 ? 20.277 9.897 -4.213 1.00 81.00 92 CYS A N 1
ATOM 748 C CA . CYS A 1 92 ? 21.644 10.315 -4.529 1.00 81.00 92 CYS A CA 1
ATOM 749 C C . CYS A 1 92 ? 22.653 10.021 -3.403 1.00 81.00 92 CYS A C 1
ATOM 751 O O . CYS A 1 92 ? 23.856 10.102 -3.627 1.00 81.00 92 CYS A O 1
ATOM 753 N N . LYS A 1 93 ? 22.210 9.643 -2.195 1.00 85.38 93 LYS A N 1
ATOM 754 C CA . LYS A 1 93 ? 23.117 9.387 -1.064 1.00 85.38 93 LYS A CA 1
ATOM 755 C C . LYS A 1 93 ? 23.738 7.993 -1.142 1.00 85.38 93 LYS A C 1
ATOM 757 O O . LYS A 1 93 ? 23.127 7.049 -1.639 1.00 85.38 93 LYS A O 1
ATOM 762 N N . ASN A 1 94 ? 24.934 7.816 -0.582 1.00 80.31 94 ASN A N 1
ATOM 763 C CA . ASN A 1 94 ? 25.631 6.518 -0.605 1.00 80.31 94 ASN A CA 1
ATOM 764 C C . ASN A 1 94 ? 24.869 5.425 0.161 1.00 80.31 94 ASN A C 1
ATOM 766 O O . ASN A 1 94 ? 24.790 4.286 -0.293 1.00 80.31 94 ASN A O 1
ATOM 770 N N . ARG A 1 95 ? 24.192 5.794 1.256 1.00 84.69 95 ARG A N 1
ATOM 771 C CA . ARG A 1 95 ? 23.360 4.873 2.049 1.00 84.69 95 ARG A CA 1
ATOM 772 C C . ARG A 1 95 ? 22.166 4.272 1.302 1.00 84.69 95 ARG A C 1
ATOM 774 O O . ARG A 1 95 ? 21.585 3.306 1.783 1.00 84.69 95 ARG A O 1
ATOM 781 N N . SER A 1 96 ? 21.771 4.840 0.161 1.00 85.88 96 SER A N 1
ATOM 782 C CA . SER A 1 96 ? 20.592 4.379 -0.575 1.00 85.88 96 SER A CA 1
ATOM 783 C C . SER A 1 96 ? 20.741 2.924 -1.031 1.00 85.88 96 SER A C 1
ATOM 785 O O . SER A 1 96 ? 19.762 2.192 -1.051 1.00 85.88 96 SER A O 1
ATOM 787 N N . ILE A 1 97 ? 21.964 2.502 -1.378 1.00 86.75 97 ILE A N 1
ATOM 788 C CA . ILE A 1 97 ? 22.245 1.170 -1.932 1.00 86.75 97 ILE A CA 1
ATOM 789 C C . ILE A 1 97 ? 22.051 0.107 -0.852 1.00 86.75 97 ILE A C 1
ATOM 791 O O . ILE A 1 97 ? 21.328 -0.862 -1.058 1.00 86.75 97 ILE A O 1
ATOM 795 N N . SER A 1 98 ? 22.620 0.314 0.339 1.00 87.50 98 SER A N 1
ATOM 796 C CA . SER A 1 98 ? 22.441 -0.625 1.452 1.00 87.50 98 SER A CA 1
ATOM 797 C C . SER A 1 98 ? 20.984 -0.691 1.918 1.00 87.50 98 SER A C 1
ATOM 799 O O . SER A 1 98 ? 20.500 -1.754 2.307 1.00 87.50 98 SER A O 1
ATOM 801 N N . GLN A 1 99 ? 20.248 0.422 1.850 1.00 86.38 99 GLN A N 1
ATOM 802 C CA . GLN A 1 99 ? 18.811 0.441 2.125 1.00 86.38 99 GLN A CA 1
ATOM 803 C C . GLN A 1 99 ? 18.019 -0.342 1.072 1.00 86.38 99 GLN A C 1
ATOM 805 O O . GLN A 1 99 ? 17.181 -1.158 1.450 1.00 86.38 99 GLN A O 1
ATOM 810 N N . LEU A 1 100 ? 18.333 -0.164 -0.213 1.00 88.94 100 LEU A N 1
ATOM 811 C CA . LEU A 1 100 ? 17.710 -0.879 -1.325 1.00 88.94 100 LEU A CA 1
ATOM 812 C C . LEU A 1 100 ? 17.939 -2.393 -1.237 1.00 88.94 100 LEU A C 1
ATOM 814 O O . LEU A 1 100 ? 16.982 -3.159 -1.298 1.00 88.94 100 LEU A O 1
ATOM 818 N N . LEU A 1 101 ? 19.180 -2.831 -1.011 1.00 88.31 101 LEU A N 1
ATOM 819 C CA . LEU A 1 101 ? 19.510 -4.254 -0.850 1.00 88.31 101 LEU A CA 1
ATOM 820 C C . LEU A 1 101 ? 18.765 -4.875 0.332 1.00 88.31 101 LEU A C 1
ATOM 822 O O . LEU A 1 101 ? 18.266 -5.995 0.254 1.00 88.31 101 LEU A O 1
ATOM 826 N N . ASN A 1 102 ? 18.638 -4.127 1.428 1.00 86.69 102 ASN A N 1
ATOM 827 C CA . ASN A 1 102 ? 17.857 -4.579 2.567 1.00 86.69 102 ASN A CA 1
ATOM 828 C C . ASN A 1 102 ? 16.359 -4.659 2.261 1.00 86.69 102 ASN A C 1
ATOM 830 O O . ASN A 1 102 ? 15.712 -5.538 2.812 1.00 86.69 102 ASN A O 1
ATOM 834 N N . ILE A 1 103 ? 15.809 -3.773 1.425 1.00 87.81 103 ILE A N 1
ATOM 835 C CA . ILE A 1 103 ? 14.409 -3.841 0.982 1.00 87.81 103 ILE A CA 1
ATOM 836 C C . ILE A 1 103 ? 14.178 -5.091 0.131 1.00 87.81 103 ILE A C 1
ATOM 838 O O . ILE A 1 103 ? 13.184 -5.782 0.341 1.00 87.81 103 ILE A O 1
ATOM 842 N N . CYS A 1 104 ? 15.111 -5.420 -0.766 1.00 86.62 104 CYS A N 1
ATOM 843 C CA . CYS A 1 104 ? 14.998 -6.575 -1.661 1.00 86.62 104 CYS A CA 1
ATOM 844 C C . CYS A 1 104 ? 14.788 -7.890 -0.907 1.00 86.62 104 CYS A C 1
ATOM 846 O O . CYS A 1 104 ? 13.999 -8.718 -1.343 1.00 86.62 104 CYS A O 1
ATOM 848 N N . LYS A 1 105 ? 15.409 -8.042 0.269 1.00 86.25 105 LYS A N 1
ATOM 849 C CA . LYS A 1 105 ? 15.249 -9.226 1.131 1.00 86.25 105 LYS A CA 1
ATOM 850 C C . LYS A 1 105 ? 13.812 -9.466 1.610 1.00 86.25 105 LYS A C 1
ATOM 852 O O . LYS A 1 105 ? 13.496 -10.582 1.999 1.00 86.25 105 LYS A O 1
ATOM 857 N N . TYR A 1 106 ? 12.962 -8.438 1.624 1.00 85.06 106 TYR A N 1
ATOM 858 C CA . TYR A 1 106 ? 11.567 -8.544 2.068 1.00 85.06 106 TYR A CA 1
ATOM 859 C C . TYR A 1 106 ? 10.572 -8.678 0.910 1.00 85.06 106 TYR A C 1
ATOM 861 O O . TYR A 1 106 ? 9.379 -8.840 1.157 1.00 85.06 106 TYR A O 1
ATOM 869 N N . LEU A 1 107 ? 11.023 -8.567 -0.344 1.00 85.06 107 LEU A N 1
ATOM 870 C CA . LEU A 1 107 ? 10.137 -8.640 -1.502 1.00 85.06 107 LEU A CA 1
ATOM 871 C C . LEU A 1 107 ? 9.907 -10.103 -1.914 1.00 85.06 107 LEU A C 1
ATOM 873 O O . LEU A 1 107 ? 10.833 -10.909 -1.862 1.00 85.06 107 LEU A O 1
ATOM 877 N N . PRO A 1 108 ? 8.694 -10.465 -2.369 1.00 85.31 108 PRO A N 1
ATOM 878 C CA . PRO A 1 108 ? 8.328 -11.850 -2.679 1.00 85.31 108 PRO A CA 1
ATOM 879 C C . PRO A 1 108 ? 8.867 -12.338 -4.037 1.00 85.31 108 PRO A C 1
ATOM 881 O O . PRO A 1 108 ? 8.336 -13.286 -4.610 1.00 85.31 108 PRO A O 1
ATOM 884 N N . PHE A 1 109 ? 9.876 -11.676 -4.604 1.00 87.19 109 PHE A N 1
ATOM 885 C CA . PHE A 1 109 ? 10.432 -12.015 -5.910 1.00 87.19 109 PHE A CA 1
ATOM 886 C C . PHE A 1 109 ? 11.952 -11.887 -5.921 1.00 87.19 109 PHE A C 1
ATOM 888 O O . PHE A 1 109 ? 12.523 -11.008 -5.280 1.00 87.19 109 PHE A O 1
ATOM 895 N N . HIS A 1 110 ? 12.596 -12.747 -6.708 1.00 86.44 110 HIS A N 1
ATOM 896 C CA . HIS A 1 110 ? 14.040 -12.723 -6.894 1.00 86.44 110 HIS A CA 1
ATOM 897 C C . HIS A 1 110 ? 14.475 -11.498 -7.711 1.00 86.44 110 HIS A C 1
ATOM 899 O O . HIS A 1 110 ? 13.833 -11.144 -8.710 1.00 86.44 110 HIS A O 1
ATOM 905 N N . VAL A 1 111 ? 15.575 -10.876 -7.286 1.00 85.75 111 VAL A N 1
ATOM 906 C CA . VAL A 1 111 ? 16.269 -9.798 -7.997 1.00 85.75 111 VAL A CA 1
ATOM 907 C C . VAL A 1 111 ? 17.764 -10.053 -7.897 1.00 85.75 111 VAL A C 1
ATOM 909 O O . VAL A 1 111 ? 18.270 -10.304 -6.806 1.00 85.75 111 VAL A O 1
ATOM 912 N N . ASP A 1 112 ? 18.456 -9.963 -9.028 1.00 87.81 112 ASP A N 1
ATOM 913 C CA . ASP A 1 112 ? 19.914 -10.006 -9.070 1.00 87.81 112 ASP A CA 1
ATOM 914 C C . ASP A 1 112 ? 20.489 -8.751 -8.394 1.00 87.81 112 ASP A C 1
ATOM 916 O O . ASP A 1 112 ? 20.255 -7.622 -8.836 1.00 87.81 112 ASP A O 1
ATOM 920 N N . THR A 1 113 ? 21.204 -8.946 -7.285 1.00 87.38 113 THR A N 1
ATOM 921 C CA . THR A 1 113 ? 21.737 -7.849 -6.476 1.00 87.38 113 THR A CA 1
ATOM 922 C C . THR A 1 113 ? 22.854 -7.087 -7.172 1.00 87.38 113 THR A C 1
ATOM 924 O O . THR A 1 113 ? 22.937 -5.872 -6.994 1.00 87.38 113 THR A O 1
ATOM 927 N N . ASP A 1 114 ? 23.680 -7.755 -7.973 1.00 89.00 114 ASP A N 1
ATOM 928 C CA . ASP A 1 114 ? 24.840 -7.129 -8.610 1.00 89.00 114 ASP A CA 1
ATOM 929 C C . ASP A 1 114 ? 24.381 -6.244 -9.769 1.00 89.00 114 ASP A C 1
ATOM 931 O O . ASP A 1 114 ? 24.765 -5.072 -9.875 1.00 89.00 114 ASP A O 1
ATOM 935 N N . VAL A 1 115 ? 23.445 -6.757 -10.573 1.00 90.62 115 VAL A N 1
ATOM 936 C CA . VAL A 1 115 ? 22.788 -5.975 -11.628 1.00 90.62 115 VAL A CA 1
ATOM 937 C C . VAL A 1 115 ? 22.004 -4.807 -11.027 1.00 90.62 115 VAL A C 1
ATOM 939 O O . VAL A 1 115 ? 22.075 -3.688 -11.536 1.00 90.62 115 VAL A O 1
ATOM 942 N N . LEU A 1 116 ? 21.314 -5.019 -9.902 1.00 90.69 116 LEU A N 1
ATOM 943 C CA . LEU A 1 116 ? 20.576 -3.961 -9.214 1.00 90.69 116 LEU A CA 1
ATOM 944 C C . LEU A 1 116 ? 21.481 -2.828 -8.717 1.00 90.69 116 LEU A C 1
ATOM 946 O O . LEU A 1 116 ? 21.118 -1.657 -8.851 1.00 90.69 116 LEU A O 1
ATOM 950 N N . ILE A 1 117 ? 22.637 -3.147 -8.129 1.00 90.62 117 ILE A N 1
ATOM 951 C CA . ILE A 1 117 ? 23.599 -2.136 -7.663 1.00 90.62 117 ILE A CA 1
ATOM 952 C C . ILE A 1 117 ? 24.075 -1.289 -8.844 1.00 90.62 117 ILE A C 1
ATOM 954 O O . ILE A 1 117 ? 24.118 -0.057 -8.736 1.00 90.62 117 ILE A O 1
ATOM 958 N N . ASN A 1 118 ? 24.370 -1.929 -9.976 1.00 90.81 118 ASN A N 1
ATOM 959 C CA . ASN A 1 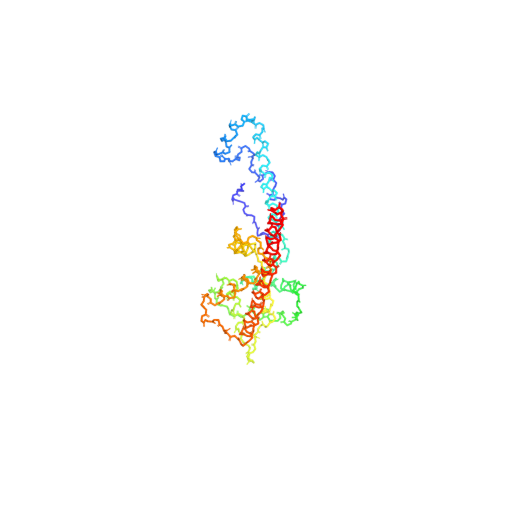118 ? 24.788 -1.248 -11.198 1.00 90.81 118 ASN A CA 1
ATOM 960 C C . ASN A 1 118 ? 23.678 -0.341 -11.744 1.00 90.81 118 ASN A C 1
ATOM 962 O O . ASN A 1 118 ? 23.905 0.856 -11.929 1.00 90.81 118 ASN A O 1
ATOM 966 N N . GLU A 1 119 ? 22.460 -0.862 -11.919 1.00 91.69 119 GLU A N 1
ATOM 967 C CA . GLU A 1 119 ? 21.304 -0.077 -12.372 1.00 91.69 119 GLU A CA 1
ATOM 968 C C . GLU A 1 119 ? 21.021 1.110 -11.445 1.00 91.69 119 GLU A C 1
ATOM 970 O O . GLU A 1 119 ? 20.805 2.233 -11.906 1.00 91.69 119 GLU A O 1
ATOM 975 N N . TRP A 1 120 ? 21.050 0.888 -10.128 1.00 91.12 120 TRP A N 1
ATOM 976 C CA . TRP A 1 120 ? 20.798 1.943 -9.154 1.00 91.12 120 TRP A CA 1
ATOM 977 C C . TRP A 1 120 ? 21.879 3.021 -9.207 1.00 91.12 120 TRP A C 1
ATOM 979 O O . TRP A 1 120 ? 21.556 4.209 -9.168 1.00 91.12 120 TRP A O 1
ATOM 989 N N . THR A 1 121 ? 23.150 2.635 -9.332 1.00 89.56 121 THR A N 1
ATOM 990 C CA . THR A 1 121 ? 24.279 3.571 -9.436 1.00 89.56 121 THR A CA 1
ATOM 991 C C . THR A 1 121 ? 24.199 4.394 -10.717 1.00 89.56 121 THR A C 1
ATOM 993 O O . THR A 1 121 ? 24.307 5.619 -10.657 1.00 89.56 121 THR A O 1
ATOM 996 N N . LEU A 1 122 ? 23.895 3.756 -11.850 1.00 89.44 122 LEU A N 1
ATOM 997 C CA . LEU A 1 122 ? 23.643 4.447 -13.115 1.00 89.44 122 LEU A CA 1
ATOM 998 C C . LEU A 1 122 ? 22.460 5.407 -13.005 1.00 89.44 122 LEU A C 1
ATOM 1000 O O . LEU A 1 122 ? 22.536 6.527 -13.505 1.00 89.44 122 LEU A O 1
ATOM 1004 N N . SER A 1 123 ? 21.393 5.018 -12.299 1.00 86.69 123 SER A N 1
ATOM 1005 C CA . SER A 1 123 ? 20.255 5.910 -12.089 1.00 86.69 123 SER A CA 1
ATOM 1006 C C . SER A 1 123 ? 20.684 7.204 -11.391 1.00 86.69 123 SER A C 1
ATOM 1008 O O . SER A 1 123 ? 20.191 8.268 -11.758 1.00 86.69 123 SER A O 1
ATOM 1010 N N . LYS A 1 124 ? 21.605 7.161 -10.409 1.00 86.19 124 LYS A N 1
ATOM 1011 C CA . LYS A 1 124 ? 22.062 8.352 -9.657 1.00 86.19 124 LYS A CA 1
ATOM 1012 C C . LYS A 1 124 ? 22.731 9.389 -10.549 1.00 86.19 124 LYS A C 1
ATOM 1014 O O . LYS A 1 124 ? 22.566 10.577 -10.297 1.00 86.19 124 LYS A O 1
ATOM 1019 N N . LEU A 1 125 ? 23.469 8.925 -11.554 1.00 84.25 125 LEU A N 1
ATOM 1020 C CA . LEU A 1 125 ? 24.188 9.762 -12.514 1.00 84.25 125 LEU A CA 1
ATOM 1021 C C . LEU A 1 125 ? 23.272 10.309 -13.616 1.00 84.25 125 LEU A C 1
ATOM 1023 O O . LEU A 1 125 ? 23.633 11.254 -14.315 1.00 84.25 125 LEU A O 1
ATOM 1027 N N . GLU A 1 126 ? 22.091 9.716 -13.782 1.00 85.12 126 GLU A N 1
ATOM 1028 C CA . GLU A 1 126 ? 21.108 10.154 -14.760 1.00 85.12 126 GLU A CA 1
ATOM 1029 C C . GLU A 1 126 ? 20.629 11.578 -14.432 1.00 85.12 126 GLU A C 1
ATOM 1031 O O . GLU A 1 126 ? 20.241 11.875 -13.297 1.00 85.12 126 GLU A O 1
ATOM 1036 N N . LYS A 1 127 ? 20.608 12.457 -15.441 1.00 79.12 127 LYS A N 1
ATOM 1037 C CA . LYS A 1 127 ? 20.013 13.790 -15.309 1.00 79.12 127 LYS A CA 1
ATOM 1038 C C . LYS A 1 127 ? 18.515 13.659 -15.045 1.00 79.12 127 LYS A C 1
ATOM 1040 O O . LYS A 1 127 ? 17.806 12.962 -15.774 1.00 79.12 127 LYS A O 1
ATOM 1045 N N . VAL A 1 128 ? 18.059 14.352 -14.011 1.00 81.94 128 VAL A N 1
ATOM 1046 C CA . VAL A 1 128 ? 16.663 14.403 -13.583 1.00 81.94 128 VAL A CA 1
ATOM 1047 C C . VAL A 1 128 ? 16.155 15.823 -13.775 1.00 81.94 128 VAL A C 1
ATOM 1049 O O . VAL A 1 128 ? 16.893 16.770 -13.521 1.00 81.94 128 VAL A O 1
ATOM 1052 N N . ASP A 1 129 ? 14.909 15.970 -14.218 1.00 80.12 129 ASP A N 1
ATOM 1053 C CA . ASP A 1 129 ? 14.250 17.276 -14.250 1.00 80.12 129 ASP A CA 1
ATOM 1054 C C . ASP A 1 129 ? 14.109 17.802 -12.813 1.00 80.12 129 ASP A C 1
ATOM 1056 O O . ASP A 1 129 ? 13.480 17.153 -11.974 1.00 80.12 129 ASP A O 1
ATOM 1060 N N . GLU A 1 130 ? 14.703 18.955 -12.508 1.00 74.31 130 GLU A N 1
ATOM 1061 C CA . GLU A 1 130 ? 14.693 19.544 -11.164 1.00 74.31 130 GLU A CA 1
ATOM 1062 C C . GLU A 1 130 ? 13.262 19.758 -10.653 1.00 74.31 130 GLU A C 1
ATOM 1064 O O . GLU A 1 130 ? 12.969 19.460 -9.491 1.00 74.31 130 GLU A O 1
ATOM 1069 N N . LYS A 1 131 ? 12.331 20.119 -11.548 1.00 77.88 131 LYS A N 1
ATOM 1070 C CA . LYS A 1 131 ? 10.905 20.288 -11.219 1.00 77.88 131 LYS A CA 1
ATOM 1071 C C . LYS A 1 131 ? 10.238 18.982 -10.793 1.00 77.88 131 LYS A C 1
ATOM 1073 O O . LYS A 1 131 ? 9.254 18.995 -10.059 1.00 77.88 131 LYS A O 1
ATOM 1078 N N . SER A 1 132 ? 10.776 17.834 -11.213 1.00 76.69 132 SER A N 1
ATOM 1079 C CA . SER A 1 132 ? 10.231 16.525 -10.842 1.00 76.69 132 SER A CA 1
ATOM 1080 C C . SER A 1 132 ? 10.451 16.179 -9.368 1.00 76.69 132 SER A C 1
ATOM 1082 O O . SER A 1 132 ? 9.758 15.310 -8.841 1.00 76.69 132 SER A O 1
ATOM 1084 N N . THR A 1 133 ? 11.388 16.848 -8.686 1.00 77.19 133 THR A N 1
ATOM 1085 C CA . THR A 1 133 ? 11.698 16.577 -7.273 1.00 77.19 133 THR A CA 1
ATOM 1086 C C . THR A 1 133 ? 10.608 17.058 -6.313 1.00 77.19 133 THR A C 1
ATOM 1088 O O . THR A 1 133 ? 10.499 16.525 -5.210 1.00 77.19 133 THR A O 1
ATOM 1091 N N . GLU A 1 134 ? 9.771 17.998 -6.759 1.00 81.44 134 GLU A N 1
ATOM 1092 C CA . GLU A 1 134 ? 8.607 18.519 -6.031 1.00 81.44 134 GLU A CA 1
ATOM 1093 C C . GLU A 1 134 ? 7.325 17.718 -6.309 1.00 81.44 134 GLU A C 1
ATOM 1095 O O . GLU A 1 134 ? 6.320 17.865 -5.611 1.00 81.44 134 GLU A O 1
ATOM 1100 N N . LEU A 1 135 ? 7.342 16.851 -7.327 1.00 83.75 135 LEU A N 1
ATOM 1101 C CA . LEU A 1 135 ? 6.194 16.024 -7.681 1.00 83.75 135 LEU A CA 1
ATOM 1102 C C . LEU A 1 135 ? 6.009 14.865 -6.697 1.00 83.75 135 LEU A C 1
ATOM 1104 O O . LEU A 1 135 ? 6.919 14.441 -5.981 1.00 83.75 135 LEU A O 1
ATOM 1108 N N . ARG A 1 136 ? 4.805 14.281 -6.721 1.00 84.19 136 ARG A N 1
ATOM 1109 C CA . ARG A 1 136 ? 4.521 13.024 -6.018 1.00 84.19 136 ARG A CA 1
ATOM 1110 C C . ARG A 1 136 ? 5.543 11.957 -6.434 1.00 84.19 136 ARG A C 1
ATOM 1112 O O . ARG A 1 136 ? 5.931 11.869 -7.599 1.00 84.19 136 ARG A O 1
ATOM 1119 N N . ILE A 1 137 ? 5.967 11.135 -5.478 1.00 88.06 137 ILE A N 1
ATOM 1120 C CA . ILE A 1 137 ? 7.084 10.190 -5.641 1.00 88.06 137 ILE A CA 1
ATOM 1121 C C . ILE A 1 137 ? 6.926 9.228 -6.833 1.00 88.06 137 ILE A C 1
ATOM 1123 O O . ILE A 1 137 ? 7.900 8.891 -7.495 1.00 88.06 137 ILE A O 1
ATOM 1127 N N . ASP A 1 138 ? 5.711 8.805 -7.160 1.00 87.50 138 ASP A N 1
ATOM 1128 C CA . ASP A 1 138 ? 5.425 7.962 -8.323 1.00 87.50 138 ASP A CA 1
ATOM 1129 C C . ASP A 1 138 ? 5.593 8.718 -9.653 1.00 87.50 138 ASP A C 1
ATOM 1131 O O . ASP A 1 138 ? 6.140 8.163 -10.605 1.00 87.50 138 ASP A O 1
ATOM 1135 N N . HIS A 1 139 ? 5.197 9.994 -9.717 1.00 87.88 139 HIS A N 1
ATOM 1136 C CA . HIS A 1 139 ? 5.441 10.856 -10.875 1.00 87.88 139 HIS A CA 1
ATOM 1137 C C . HIS A 1 139 ? 6.934 11.115 -11.066 1.00 87.88 139 HIS A C 1
ATOM 1139 O O . HIS A 1 139 ? 7.415 11.074 -12.197 1.00 87.88 139 HIS A O 1
ATOM 1145 N N . TYR A 1 140 ? 7.673 11.290 -9.968 1.00 90.19 140 TYR A N 1
ATOM 1146 C CA . TYR A 1 140 ? 9.130 11.348 -10.000 1.00 90.19 140 TYR A CA 1
ATOM 1147 C C . TYR A 1 140 ? 9.737 10.071 -10.595 1.00 90.19 140 TYR A C 1
ATOM 1149 O O . TYR A 1 140 ? 10.576 10.146 -11.489 1.00 90.19 140 TYR A O 1
ATOM 1157 N N . TRP A 1 141 ? 9.312 8.887 -10.145 1.00 91.44 141 TRP A N 1
ATOM 1158 C CA . TRP A 1 141 ? 9.874 7.622 -10.631 1.00 91.44 141 TRP A CA 1
ATOM 1159 C C . TRP A 1 141 ? 9.421 7.237 -12.043 1.00 91.44 141 TRP A C 1
ATOM 1161 O O . TRP A 1 141 ? 10.141 6.517 -12.739 1.00 91.44 141 TRP A O 1
ATOM 1171 N N . LYS A 1 142 ? 8.289 7.774 -12.516 1.00 90.19 142 LYS A N 1
ATOM 1172 C CA . LYS A 1 142 ? 7.779 7.553 -13.876 1.00 90.19 142 LYS A CA 1
ATOM 1173 C C . LYS A 1 142 ? 8.830 7.842 -14.951 1.00 90.19 142 LYS A C 1
ATOM 1175 O O . LYS A 1 142 ? 8.918 7.082 -15.908 1.00 90.19 142 LYS A O 1
ATOM 1180 N N . GLN A 1 143 ? 9.664 8.868 -14.766 1.00 89.06 143 GLN A N 1
ATOM 1181 C CA . GLN A 1 143 ? 10.714 9.229 -15.729 1.00 89.06 143 GLN A CA 1
ATOM 1182 C C . GLN A 1 143 ? 11.789 8.144 -15.906 1.00 89.06 143 GLN A C 1
ATOM 1184 O O . GLN A 1 143 ? 12.440 8.085 -16.945 1.00 89.06 143 GLN A O 1
ATOM 1189 N N . PHE A 1 144 ? 11.986 7.288 -14.900 1.00 89.25 144 PHE A N 1
ATOM 1190 C CA . PHE A 1 144 ? 12.904 6.15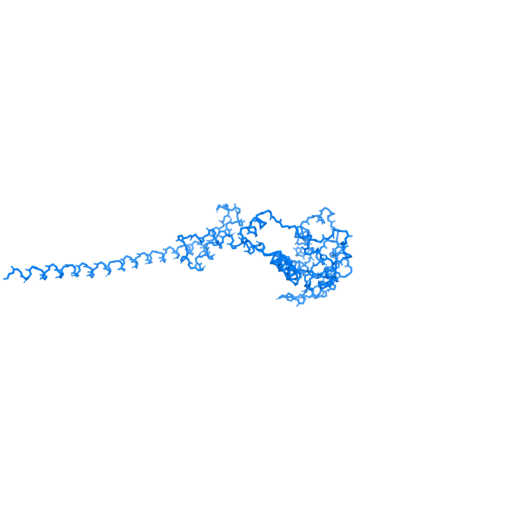3 -14.976 1.00 89.25 144 PHE A CA 1
ATOM 1191 C C . PHE A 1 144 ? 12.224 4.932 -15.594 1.00 89.25 144 PHE A C 1
ATOM 1193 O O . PHE A 1 144 ? 12.858 4.208 -16.355 1.00 89.25 144 PHE A O 1
ATOM 1200 N N . PHE A 1 145 ? 10.928 4.743 -15.325 1.00 90.19 145 PHE A N 1
ATOM 1201 C CA . PHE A 1 145 ? 10.147 3.621 -15.854 1.00 90.19 145 PHE A CA 1
ATOM 1202 C C . PHE A 1 145 ? 9.921 3.703 -17.365 1.00 90.19 145 PHE A C 1
ATOM 1204 O O . PHE A 1 145 ? 9.760 2.676 -18.011 1.00 90.19 145 PHE A O 1
ATOM 1211 N N . THR A 1 146 ? 9.878 4.911 -17.929 1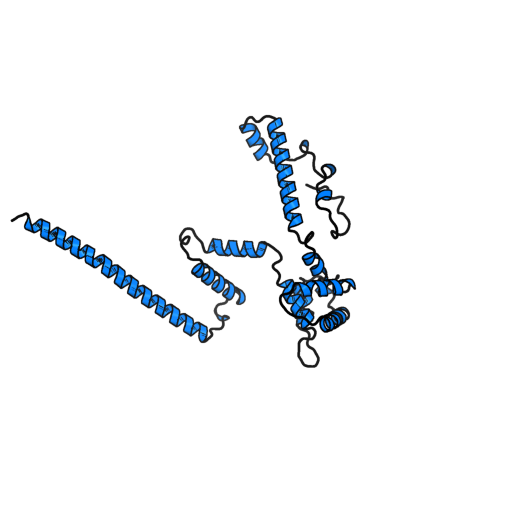.00 86.94 146 THR A N 1
ATOM 1212 C CA . THR A 1 146 ? 9.639 5.123 -19.366 1.00 86.94 146 THR A CA 1
ATOM 1213 C C . THR A 1 146 ? 10.918 5.159 -20.199 1.00 86.94 146 THR A C 1
ATOM 1215 O O . THR A 1 146 ? 10.840 5.292 -21.416 1.00 86.94 146 THR A O 1
ATOM 1218 N N . LYS A 1 147 ? 12.101 5.093 -19.575 1.00 88.06 147 LYS A N 1
ATOM 1219 C CA . LYS A 1 147 ? 13.376 5.111 -20.300 1.00 88.06 147 LYS A CA 1
ATOM 1220 C C . LYS A 1 147 ? 13.651 3.746 -20.914 1.00 88.06 147 LYS A C 1
ATOM 1222 O O . LYS A 1 147 ? 13.610 2.727 -20.225 1.00 88.06 147 LYS A O 1
ATOM 1227 N N . THR A 1 148 ? 14.011 3.757 -22.189 1.00 89.06 148 THR A N 1
ATOM 1228 C CA . THR A 1 148 ? 14.412 2.567 -22.932 1.00 89.06 148 THR A CA 1
ATOM 1229 C C . THR A 1 148 ? 15.926 2.511 -23.126 1.00 89.06 148 THR A C 1
ATOM 1231 O O . THR A 1 148 ? 16.617 3.534 -23.130 1.00 89.06 148 THR A O 1
ATOM 1234 N N . ASN A 1 149 ? 16.457 1.296 -23.221 1.00 86.69 149 ASN A N 1
ATOM 1235 C CA . ASN A 1 149 ? 17.826 1.042 -23.652 1.00 86.69 149 ASN A CA 1
ATOM 1236 C C . ASN A 1 149 ? 17.923 1.078 -25.192 1.00 86.69 149 ASN A C 1
ATOM 1238 O O . ASN A 1 149 ? 16.917 1.213 -25.890 1.00 86.69 149 ASN A O 1
ATOM 1242 N N . LEU A 1 150 ? 19.141 0.944 -25.725 1.00 83.44 150 LEU A N 1
ATOM 1243 C CA . LEU A 1 150 ? 19.397 0.951 -27.174 1.00 83.44 150 LEU A CA 1
ATOM 1244 C C . LEU A 1 150 ? 18.665 -0.175 -27.924 1.00 83.44 150 LEU A C 1
ATOM 1246 O O . LEU A 1 150 ? 18.370 -0.034 -29.105 1.00 83.44 150 LEU A O 1
ATOM 1250 N N . SER A 1 151 ? 18.333 -1.264 -27.231 1.00 83.19 151 SER A N 1
ATOM 1251 C CA . SER A 1 151 ? 17.598 -2.410 -27.772 1.00 83.19 151 SER A CA 1
ATOM 1252 C C . SER A 1 151 ? 16.072 -2.261 -27.662 1.00 83.19 151 SER A C 1
ATOM 1254 O O . SER A 1 151 ? 15.349 -3.210 -27.949 1.00 83.19 151 SER A O 1
ATOM 1256 N N . GLY A 1 152 ? 15.564 -1.109 -27.207 1.00 82.31 152 GLY A N 1
ATOM 1257 C CA . GLY A 1 152 ? 14.131 -0.845 -27.028 1.00 82.31 152 GLY A CA 1
ATOM 1258 C C . GLY A 1 152 ? 13.500 -1.448 -25.763 1.00 82.31 152 GLY A C 1
ATOM 1259 O O . GLY A 1 152 ? 12.309 -1.255 -25.534 1.00 82.31 152 GLY A O 1
ATOM 1260 N N . GLY A 1 153 ? 14.271 -2.146 -24.924 1.00 86.81 153 GLY A N 1
ATOM 1261 C CA . GLY A 1 153 ? 13.820 -2.678 -23.632 1.00 86.81 153 GLY A CA 1
ATOM 1262 C C . GLY A 1 153 ? 13.870 -1.639 -22.507 1.00 86.81 153 GLY A C 1
ATOM 1263 O O . GLY A 1 153 ? 14.430 -0.559 -22.682 1.00 86.81 153 GLY A O 1
ATOM 1264 N N . GLU A 1 154 ? 13.316 -1.956 -21.332 1.00 89.06 154 GLU A N 1
ATOM 1265 C CA . GLU A 1 154 ? 13.404 -1.079 -20.151 1.00 89.06 154 GLU A CA 1
ATOM 1266 C C . GLU A 1 154 ? 14.876 -0.823 -19.771 1.00 89.06 154 GLU A C 1
ATOM 1268 O O . GLU A 1 154 ? 15.678 -1.753 -19.684 1.00 89.06 154 GLU A O 1
ATOM 1273 N N . LYS A 1 155 ? 15.246 0.443 -19.529 1.00 90.19 155 LYS A N 1
ATOM 1274 C CA . LYS A 1 155 ? 16.629 0.819 -19.179 1.00 90.19 155 LYS A CA 1
ATOM 1275 C C . LYS A 1 155 ? 17.042 0.346 -17.780 1.00 90.19 155 LYS A C 1
ATOM 1277 O O . LYS A 1 155 ? 18.209 0.034 -17.570 1.00 90.19 155 LYS A O 1
ATOM 1282 N N . TYR A 1 156 ? 16.095 0.302 -16.840 1.00 92.00 156 TYR A N 1
ATOM 1283 C CA . TYR A 1 156 ? 16.324 -0.091 -15.444 1.00 92.00 156 TYR A CA 1
ATOM 1284 C C . TYR A 1 156 ? 15.262 -1.093 -14.969 1.00 92.00 156 TYR A C 1
ATOM 1286 O O . TYR A 1 156 ? 14.377 -0.722 -14.187 1.00 92.00 156 TYR A O 1
ATOM 1294 N N . PRO A 1 157 ? 15.266 -2.333 -15.477 1.00 90.69 157 PRO A N 1
ATOM 1295 C CA . PRO A 1 157 ? 14.198 -3.293 -15.208 1.00 90.69 157 PRO A CA 1
ATOM 1296 C C . PRO A 1 157 ? 14.111 -3.680 -13.723 1.00 90.69 157 PRO A C 1
ATOM 1298 O O . PRO A 1 157 ? 13.016 -3.694 -13.149 1.00 90.69 157 PRO A O 1
ATOM 1301 N N . ASN A 1 158 ? 15.243 -3.932 -13.057 1.00 91.31 158 ASN A N 1
ATOM 1302 C CA . ASN A 1 158 ? 15.253 -4.363 -11.657 1.00 91.31 158 ASN A CA 1
ATOM 1303 C C . ASN A 1 158 ? 14.872 -3.222 -10.715 1.00 91.31 158 ASN A C 1
ATOM 1305 O O . ASN A 1 158 ? 14.017 -3.398 -9.839 1.00 91.31 158 ASN A O 1
ATOM 1309 N N . VAL A 1 159 ? 15.441 -2.031 -10.932 1.00 91.81 159 VAL A N 1
ATOM 1310 C CA . VAL A 1 159 ? 15.069 -0.831 -10.165 1.00 91.81 159 VAL A CA 1
ATOM 1311 C C . VAL A 1 159 ? 13.587 -0.530 -10.352 1.00 91.81 159 VAL A C 1
ATOM 1313 O O . VAL A 1 159 ? 12.876 -0.343 -9.367 1.00 91.81 159 VAL A O 1
ATOM 1316 N N . SER A 1 160 ? 13.089 -0.548 -11.591 1.00 91.62 160 SER A N 1
ATOM 1317 C CA . SER A 1 160 ? 11.677 -0.276 -11.877 1.00 91.62 160 SER A CA 1
ATOM 1318 C C . SER A 1 160 ? 10.759 -1.249 -11.152 1.00 91.62 160 SER A C 1
ATOM 1320 O O . SER A 1 160 ? 9.789 -0.829 -10.522 1.00 91.62 160 SER A O 1
ATOM 1322 N N . LYS A 1 161 ? 11.082 -2.544 -11.182 1.00 90.69 161 LYS A N 1
ATOM 1323 C CA . LYS A 1 161 ? 10.312 -3.586 -10.501 1.00 90.69 161 LYS A CA 1
ATOM 1324 C C . LYS A 1 161 ? 10.271 -3.377 -8.985 1.00 90.69 161 LYS A C 1
ATOM 1326 O O . LYS A 1 161 ? 9.189 -3.407 -8.398 1.00 90.69 161 LYS A O 1
ATOM 1331 N N . ILE A 1 162 ? 11.419 -3.120 -8.355 1.00 91.69 162 ILE A N 1
ATOM 1332 C CA . ILE A 1 162 ? 11.509 -2.903 -6.901 1.00 91.69 162 ILE A CA 1
ATOM 1333 C C . ILE A 1 162 ? 10.769 -1.639 -6.487 1.00 91.69 162 ILE A C 1
ATOM 1335 O O . ILE A 1 162 ? 9.978 -1.673 -5.545 1.00 91.69 162 ILE A O 1
ATOM 1339 N N . VAL A 1 163 ? 10.996 -0.530 -7.190 1.00 91.44 163 VAL A N 1
ATOM 1340 C CA . VAL A 1 163 ? 10.354 0.746 -6.870 1.00 91.44 163 VAL A CA 1
ATOM 1341 C C . VAL A 1 163 ? 8.840 0.626 -7.029 1.00 91.44 163 VAL A C 1
ATOM 1343 O O . VAL A 1 163 ? 8.114 1.012 -6.115 1.00 91.44 163 VAL A O 1
ATOM 1346 N N . LYS A 1 164 ? 8.345 0.031 -8.126 1.00 91.00 164 LYS A N 1
ATOM 1347 C CA . LYS A 1 164 ? 6.908 -0.230 -8.323 1.00 91.00 164 LYS A CA 1
ATOM 1348 C C . LYS A 1 164 ? 6.335 -1.068 -7.177 1.00 91.00 164 LYS A C 1
ATOM 1350 O O . LYS A 1 164 ? 5.304 -0.694 -6.621 1.00 91.00 164 LYS A O 1
ATOM 1355 N N . ALA A 1 165 ? 7.010 -2.147 -6.777 1.00 90.00 165 ALA A N 1
ATOM 1356 C CA . ALA A 1 165 ? 6.564 -2.989 -5.668 1.00 90.00 165 ALA A CA 1
ATOM 1357 C C . ALA A 1 165 ? 6.501 -2.218 -4.340 1.00 90.00 165 ALA A C 1
ATOM 1359 O O . ALA A 1 165 ? 5.509 -2.304 -3.623 1.00 90.00 165 ALA A O 1
ATOM 1360 N N . CYS A 1 166 ? 7.520 -1.410 -4.043 1.00 88.75 166 CYS A N 1
ATOM 1361 C CA . CYS A 1 166 ? 7.560 -0.596 -2.831 1.00 88.75 166 CYS A CA 1
ATOM 1362 C C . CYS A 1 166 ? 6.472 0.484 -2.810 1.00 88.75 166 CYS A C 1
ATOM 1364 O O . CYS A 1 166 ? 5.836 0.686 -1.781 1.00 88.75 166 CYS A O 1
ATOM 1366 N N . LEU A 1 167 ? 6.243 1.167 -3.936 1.00 87.81 167 LEU A N 1
ATOM 1367 C CA . LEU A 1 167 ? 5.206 2.198 -4.059 1.00 87.81 167 LEU A CA 1
ATOM 1368 C C . LEU A 1 167 ? 3.784 1.617 -4.092 1.00 87.81 167 LEU A C 1
ATOM 1370 O O . LEU A 1 167 ? 2.829 2.342 -3.831 1.00 87.81 167 LEU A O 1
ATOM 1374 N N . SER A 1 168 ? 3.647 0.318 -4.373 1.00 85.88 168 SER A N 1
ATOM 1375 C CA . SER A 1 168 ? 2.371 -0.408 -4.304 1.00 85.88 168 SER A CA 1
ATOM 1376 C C . SER A 1 168 ? 2.005 -0.845 -2.883 1.00 85.88 168 SER A C 1
ATOM 1378 O O . SER A 1 168 ? 0.897 -1.331 -2.661 1.00 85.88 168 SER A O 1
ATOM 1380 N N . LEU A 1 169 ? 2.908 -0.689 -1.906 1.00 79.75 169 LEU A N 1
ATOM 1381 C CA . LEU A 1 169 ? 2.588 -0.965 -0.509 1.00 79.75 169 LEU A CA 1
ATOM 1382 C C . LEU A 1 169 ? 1.556 0.050 -0.010 1.00 79.75 169 LEU A C 1
ATOM 1384 O O . LEU A 1 169 ? 1.762 1.265 -0.087 1.00 79.75 169 LEU A O 1
ATOM 1388 N N . VAL A 1 170 ? 0.446 -0.457 0.527 1.00 63.50 170 VAL A N 1
ATOM 1389 C CA . VAL A 1 170 ? -0.620 0.361 1.113 1.00 63.50 170 VAL A CA 1
ATOM 1390 C C . VAL A 1 170 ? -0.054 1.099 2.326 1.00 63.50 170 VAL A C 1
ATOM 1392 O O . VAL A 1 170 ? 0.318 0.487 3.325 1.00 63.50 170 VAL A O 1
ATOM 1395 N N . HIS A 1 171 ? 0.046 2.422 2.224 1.00 65.56 171 HIS A N 1
ATOM 1396 C CA . HIS A 1 171 ? 0.753 3.270 3.188 1.00 65.56 171 HIS A CA 1
ATOM 1397 C C . HIS A 1 171 ? -0.182 3.997 4.170 1.00 65.56 171 HIS A C 1
ATOM 1399 O O . HIS A 1 171 ? 0.273 4.842 4.939 1.00 65.56 171 HIS A O 1
ATOM 1405 N N . GLY A 1 172 ? -1.474 3.652 4.205 1.00 63.94 172 GLY A N 1
ATOM 1406 C CA . GLY A 1 172 ? -2.411 4.212 5.178 1.00 63.94 172 GLY A CA 1
ATOM 1407 C C . GLY A 1 172 ? -3.742 3.469 5.265 1.00 63.94 172 GLY A C 1
ATOM 1408 O O . GLY A 1 172 ? -4.148 2.775 4.335 1.00 63.94 172 GLY A O 1
ATOM 1409 N N . SER A 1 173 ? -4.445 3.649 6.387 1.00 66.19 173 SER A N 1
ATOM 1410 C CA . SER A 1 173 ? -5.808 3.135 6.576 1.00 66.19 173 SER A CA 1
ATOM 1411 C C . SER A 1 173 ? -6.834 3.854 5.700 1.00 66.19 173 SER A C 1
ATOM 1413 O O . SER A 1 173 ? -7.896 3.302 5.452 1.00 66.19 173 SER A O 1
ATOM 1415 N N . ALA A 1 174 ? -6.517 5.043 5.177 1.00 71.00 174 ALA A N 1
ATOM 1416 C CA . ALA A 1 174 ? -7.450 5.881 4.427 1.00 71.00 174 ALA A CA 1
ATOM 1417 C C . ALA A 1 174 ? -8.043 5.194 3.182 1.00 71.00 174 ALA A C 1
ATOM 1419 O O . ALA A 1 174 ? -9.230 5.354 2.902 1.00 71.00 174 ALA A O 1
ATOM 1420 N N . ASP A 1 175 ? -7.259 4.409 2.437 1.00 69.69 175 ASP A N 1
ATOM 1421 C CA . ASP A 1 175 ? -7.781 3.684 1.269 1.00 69.69 175 ASP A CA 1
ATOM 1422 C C . ASP A 1 175 ? -8.678 2.506 1.680 1.00 69.69 175 ASP A C 1
ATOM 1424 O O . ASP A 1 175 ? -9.687 2.221 1.025 1.00 69.69 175 ASP A O 1
ATOM 1428 N N . ILE A 1 176 ? -8.372 1.873 2.816 1.00 74.31 176 ILE A N 1
ATOM 1429 C CA . ILE A 1 176 ? -9.195 0.821 3.421 1.00 74.31 176 ILE A CA 1
ATOM 1430 C C . ILE A 1 176 ? -10.507 1.426 3.953 1.00 74.31 176 ILE A C 1
ATOM 1432 O O . ILE A 1 176 ? -11.586 0.926 3.652 1.00 74.31 176 ILE A O 1
ATOM 1436 N N . GLU A 1 177 ? -10.445 2.556 4.657 1.00 78.62 177 GLU A N 1
ATOM 1437 C CA . GLU A 1 177 ? -11.604 3.311 5.152 1.00 78.62 177 GLU A CA 1
ATOM 1438 C C . GLU A 1 177 ? -12.483 3.830 4.009 1.00 78.62 177 GLU A C 1
ATOM 1440 O O . GLU A 1 177 ? -13.715 3.765 4.077 1.00 78.62 177 GLU A O 1
ATOM 1445 N N . ARG A 1 178 ? -11.873 4.286 2.908 1.00 79.88 178 ARG A N 1
ATOM 1446 C CA . ARG A 1 178 ? -12.603 4.659 1.690 1.00 79.88 178 ARG A CA 1
ATOM 1447 C C . ARG A 1 178 ? -13.308 3.447 1.085 1.00 79.88 178 ARG A C 1
ATOM 1449 O O . ARG A 1 178 ? -14.444 3.582 0.621 1.00 79.88 178 ARG A O 1
ATOM 1456 N N . SER A 1 179 ? -12.669 2.280 1.109 1.00 78.31 179 SER A N 1
ATOM 1457 C CA . SER A 1 179 ? -13.264 1.022 0.648 1.00 78.31 179 SER A CA 1
ATOM 1458 C C . SER A 1 179 ? -14.441 0.614 1.536 1.00 78.31 179 SER A C 1
ATOM 1460 O O . SER A 1 179 ? -15.526 0.373 1.011 1.00 78.31 179 SER A O 1
ATOM 1462 N N . PHE A 1 180 ? -14.299 0.678 2.863 1.00 81.56 180 PHE A N 1
ATOM 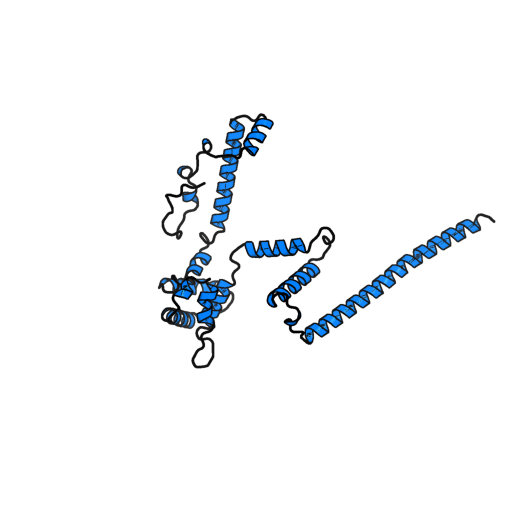1463 C CA . PHE A 1 180 ? -15.401 0.447 3.803 1.00 81.56 180 PHE A CA 1
ATOM 1464 C C . PHE A 1 180 ? -16.554 1.432 3.614 1.00 81.56 180 PHE A C 1
ATOM 1466 O O . PHE A 1 180 ? -17.710 1.021 3.587 1.00 81.56 180 PHE A O 1
ATOM 1473 N N . SER A 1 181 ? -16.261 2.713 3.387 1.00 84.94 181 SER A N 1
ATOM 1474 C CA . SER A 1 181 ? -17.280 3.726 3.085 1.00 84.94 181 SER A CA 1
ATOM 1475 C C . SER A 1 181 ? -18.022 3.419 1.780 1.00 84.94 181 SER A C 1
ATOM 1477 O O . SER A 1 181 ? -19.229 3.633 1.670 1.00 84.94 181 SER A O 1
ATOM 1479 N N . CYS A 1 182 ? -17.317 2.912 0.762 1.00 82.81 182 CYS A N 1
ATOM 1480 C CA . CYS A 1 182 ? -17.944 2.464 -0.481 1.00 82.81 182 CYS A CA 1
ATOM 1481 C C . CYS A 1 182 ? -18.848 1.248 -0.251 1.00 82.81 182 CYS A C 1
ATOM 1483 O O . CYS A 1 182 ? -19.954 1.228 -0.791 1.00 82.81 182 CYS A O 1
ATOM 1485 N N . SER A 1 183 ? -18.407 0.286 0.561 1.00 82.94 183 SER A N 1
ATOM 1486 C CA . SER A 1 183 ? -19.194 -0.890 0.942 1.00 82.94 183 SER A CA 1
ATOM 1487 C C . SER A 1 183 ? -20.432 -0.510 1.756 1.00 82.94 183 SER A C 1
ATOM 1489 O O . SER A 1 183 ? -21.522 -0.980 1.444 1.00 82.94 183 SER A O 1
ATOM 1491 N N . GLY A 1 184 ? -20.305 0.409 2.718 1.00 82.19 184 GLY A N 1
ATOM 1492 C CA . GLY A 1 184 ? -21.425 0.908 3.523 1.00 82.19 184 GLY A CA 1
ATOM 1493 C C . GLY A 1 184 ? -22.518 1.579 2.688 1.00 82.19 184 GLY A C 1
ATOM 1494 O O . GLY A 1 184 ? -23.696 1.411 2.965 1.00 82.19 184 GLY A O 1
ATOM 1495 N N . ARG A 1 185 ? -22.160 2.257 1.587 1.00 83.75 185 ARG A N 1
ATOM 1496 C CA . ARG A 1 185 ? -23.156 2.803 0.642 1.00 83.75 185 ARG A CA 1
ATOM 1497 C C . ARG A 1 185 ? -23.906 1.732 -0.158 1.00 83.75 185 ARG A C 1
ATOM 1499 O O . ARG A 1 185 ? -24.958 2.032 -0.711 1.00 83.75 185 ARG A O 1
ATOM 1506 N N . ILE A 1 186 ? -23.352 0.526 -0.297 1.00 82.69 186 ILE A N 1
ATOM 1507 C CA . ILE A 1 186 ? -23.994 -0.594 -1.009 1.00 82.69 186 ILE A CA 1
ATOM 1508 C C . ILE A 1 186 ? -24.857 -1.418 -0.044 1.00 82.69 186 ILE A C 1
ATOM 1510 O O . ILE A 1 186 ? -25.936 -1.877 -0.423 1.00 82.69 186 ILE A O 1
ATOM 1514 N N . LEU A 1 187 ? -24.389 -1.581 1.193 1.00 82.06 187 LEU A N 1
ATOM 1515 C CA . LEU A 1 187 ? -25.085 -2.250 2.288 1.00 82.06 187 LEU A CA 1
ATOM 1516 C C . LEU A 1 187 ? -26.069 -1.286 2.972 1.00 82.06 187 LEU A C 1
ATOM 1518 O O . LEU A 1 187 ? -25.870 -0.877 4.111 1.00 82.06 187 LEU A O 1
ATOM 1522 N N . THR A 1 188 ? -27.125 -0.896 2.258 1.00 79.88 188 THR A N 1
ATOM 1523 C CA . THR A 1 188 ? -28.246 -0.136 2.838 1.00 79.88 188 THR A CA 1
ATOM 1524 C C . THR A 1 188 ? -29.098 -1.025 3.753 1.00 79.88 188 THR A C 1
ATOM 1526 O O . THR A 1 188 ? -29.020 -2.249 3.656 1.00 79.88 188 THR A O 1
ATOM 1529 N N . GLU A 1 189 ? -29.953 -0.438 4.597 1.00 75.75 189 GLU A N 1
ATOM 1530 C CA . GLU A 1 189 ? -30.839 -1.176 5.524 1.00 75.75 189 GLU A CA 1
ATOM 1531 C C . GLU A 1 189 ? -31.712 -2.229 4.807 1.00 75.75 189 GLU A C 1
ATOM 1533 O O . GLU A 1 189 ? -31.848 -3.360 5.269 1.00 75.75 189 GLU A O 1
ATOM 1538 N N . ASP A 1 190 ? -32.176 -1.927 3.591 1.00 72.31 190 ASP A N 1
ATOM 1539 C CA . ASP A 1 190 ? -32.928 -2.869 2.743 1.00 72.31 190 ASP A CA 1
ATOM 1540 C C . ASP A 1 190 ? -32.077 -4.003 2.132 1.00 72.31 190 ASP A C 1
ATOM 1542 O O . ASP A 1 190 ? -32.599 -4.942 1.526 1.00 72.31 190 ASP A O 1
ATOM 1546 N N . ARG A 1 191 ? -30.745 -3.907 2.226 1.00 71.25 191 ARG A N 1
ATOM 1547 C CA . ARG A 1 191 ? -29.761 -4.804 1.591 1.00 71.25 191 ARG A CA 1
ATOM 1548 C C . ARG A 1 191 ? -28.821 -5.479 2.589 1.00 71.25 191 ARG A C 1
ATOM 1550 O O . ARG A 1 191 ? -27.820 -6.064 2.176 1.00 71.25 191 ARG A O 1
ATOM 1557 N N . VAL A 1 192 ? -29.159 -5.470 3.878 1.00 69.75 192 VAL A N 1
ATOM 1558 C CA . VAL A 1 192 ? -28.337 -6.067 4.949 1.00 69.75 192 VAL A CA 1
ATOM 1559 C C . VAL A 1 192 ? -28.128 -7.578 4.755 1.00 69.75 192 VAL A C 1
ATOM 1561 O O . VAL A 1 192 ? -27.114 -8.119 5.177 1.00 69.75 192 VAL A O 1
ATOM 1564 N N . SER A 1 193 ? -29.035 -8.267 4.051 1.00 73.75 193 SER A N 1
ATOM 1565 C CA . SER A 1 193 ? -28.939 -9.708 3.758 1.00 73.75 193 SER A CA 1
ATOM 1566 C C . SER A 1 193 ? -28.115 -10.064 2.507 1.00 73.75 193 SER A C 1
ATOM 1568 O O . SER A 1 193 ? -28.130 -11.215 2.060 1.00 73.75 193 SER A O 1
ATOM 1570 N N . MET A 1 194 ? -27.406 -9.103 1.905 1.00 82.38 194 MET A N 1
ATOM 1571 C CA . MET A 1 194 ? -26.561 -9.364 0.739 1.00 82.38 194 MET A CA 1
ATOM 1572 C C . MET A 1 194 ? -25.370 -10.252 1.117 1.00 82.38 194 MET A C 1
ATOM 1574 O O . MET A 1 194 ? -24.612 -9.937 2.029 1.00 82.38 194 MET A O 1
ATOM 1578 N N . CYS A 1 195 ? -25.164 -11.350 0.385 1.00 85.06 195 CYS A N 1
ATOM 1579 C CA . CYS A 1 195 ? -23.988 -12.187 0.597 1.00 85.06 195 CYS A CA 1
ATOM 1580 C C . CYS A 1 195 ? -22.707 -11.492 0.108 1.00 85.06 195 CYS A C 1
ATOM 1582 O O . CYS A 1 195 ? -22.725 -10.720 -0.856 1.00 85.06 195 CYS A O 1
ATOM 1584 N N . GLU A 1 196 ? -21.581 -11.832 0.735 1.00 87.19 196 GLU A N 1
ATOM 1585 C CA . GLU A 1 196 ? -20.257 -11.275 0.434 1.00 87.19 196 GLU A CA 1
ATOM 1586 C C . GLU A 1 196 ? -19.914 -11.349 -1.062 1.00 87.19 196 GLU A C 1
ATOM 1588 O O . GLU A 1 196 ? -19.457 -10.374 -1.655 1.00 87.19 196 GLU A O 1
ATOM 1593 N N . ARG A 1 197 ? -20.228 -12.478 -1.714 1.00 87.00 197 ARG A N 1
ATOM 1594 C CA . ARG A 1 197 ? -19.977 -12.672 -3.149 1.00 87.00 197 ARG A CA 1
ATOM 1595 C C . ARG A 1 197 ? -20.656 -11.604 -4.010 1.00 87.00 197 ARG A C 1
ATOM 1597 O O . ARG A 1 197 ? -20.052 -11.109 -4.958 1.00 87.00 197 ARG A O 1
ATOM 1604 N N . THR A 1 198 ? -21.904 -11.257 -3.697 1.00 86.44 198 THR A N 1
ATOM 1605 C CA . THR A 1 198 ? -22.655 -10.239 -4.444 1.00 86.44 198 THR A CA 1
ATOM 1606 C C . THR A 1 198 ? -22.104 -8.844 -4.165 1.00 86.44 198 THR A C 1
ATOM 1608 O O . THR A 1 198 ? -21.965 -8.053 -5.097 1.00 86.44 198 THR A O 1
ATOM 1611 N N . LEU A 1 199 ? -21.730 -8.556 -2.916 1.00 87.38 199 LEU A N 1
ATOM 1612 C CA . LEU A 1 199 ? -21.094 -7.289 -2.557 1.00 87.38 199 LEU A CA 1
ATOM 1613 C C . LEU A 1 199 ? -19.777 -7.094 -3.322 1.00 87.38 199 LEU A C 1
ATOM 1615 O O . LEU A 1 199 ? -19.598 -6.068 -3.981 1.00 87.38 199 LEU A O 1
ATOM 1619 N N . ASN A 1 200 ? -18.901 -8.102 -3.306 1.00 89.00 200 ASN A N 1
ATOM 1620 C CA . ASN A 1 200 ? -17.624 -8.084 -4.019 1.00 89.00 200 ASN A CA 1
ATOM 1621 C C . ASN A 1 200 ? -17.832 -7.913 -5.530 1.00 89.00 200 ASN A C 1
ATOM 1623 O O . ASN A 1 200 ? -17.181 -7.072 -6.143 1.00 89.00 200 ASN A O 1
ATOM 1627 N N . ALA A 1 201 ? -18.793 -8.624 -6.131 1.00 88.69 201 ALA A N 1
ATOM 1628 C CA . ALA A 1 201 ? -19.109 -8.476 -7.553 1.00 88.69 201 ALA A CA 1
ATOM 1629 C C . ALA A 1 201 ? -19.525 -7.039 -7.927 1.00 88.69 201 ALA A C 1
ATOM 1631 O O . ALA A 1 201 ? -19.082 -6.510 -8.952 1.00 88.69 201 ALA A O 1
ATOM 1632 N N . ILE A 1 202 ? -20.339 -6.381 -7.092 1.00 87.62 202 ILE A N 1
ATOM 1633 C CA . ILE A 1 202 ? -20.739 -4.979 -7.300 1.00 87.62 202 ILE A CA 1
ATOM 1634 C C . ILE A 1 202 ? -19.532 -4.048 -7.151 1.00 87.62 202 ILE A C 1
ATOM 1636 O O . ILE A 1 202 ? -19.340 -3.161 -7.985 1.00 87.62 202 ILE A O 1
ATOM 1640 N N . LEU A 1 203 ? -18.721 -4.243 -6.108 1.00 88.25 203 LEU A N 1
ATOM 1641 C CA . LEU A 1 203 ? -17.529 -3.433 -5.856 1.00 88.25 203 LEU A CA 1
ATOM 1642 C C . LEU A 1 203 ? -16.532 -3.529 -7.013 1.00 88.25 203 LEU A C 1
ATOM 1644 O O . LEU A 1 203 ? -16.129 -2.489 -7.529 1.00 88.25 203 LEU A O 1
ATOM 1648 N N . TYR 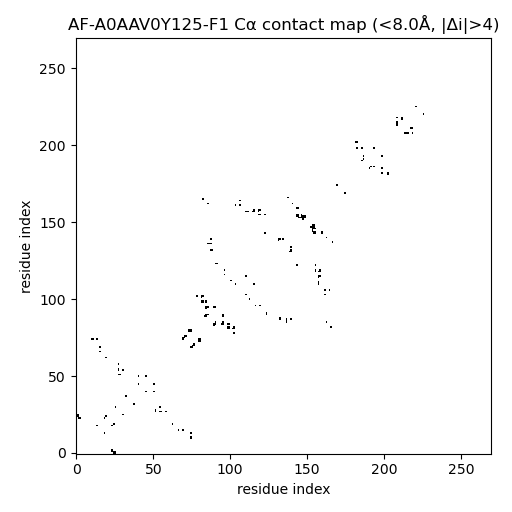A 1 204 ? -16.212 -4.739 -7.479 1.00 89.69 204 TYR A N 1
ATOM 1649 C CA . TYR A 1 204 ? -15.318 -4.949 -8.621 1.00 89.69 204 TYR A CA 1
ATOM 1650 C C . TYR A 1 204 ? -15.858 -4.317 -9.901 1.00 89.69 204 TYR A C 1
ATOM 1652 O O . TYR A 1 204 ? -15.120 -3.631 -10.601 1.00 89.69 204 TYR A O 1
ATOM 1660 N N . SER A 1 205 ? -17.154 -4.476 -10.183 1.00 88.31 205 SER A N 1
ATOM 1661 C CA . SER A 1 205 ? -17.773 -3.862 -11.365 1.00 88.31 205 SER A CA 1
ATOM 1662 C C . SER A 1 205 ? -17.688 -2.334 -11.313 1.00 88.31 205 SER A C 1
ATOM 1664 O O . SER A 1 205 ? -17.362 -1.682 -12.304 1.00 88.31 205 SER A O 1
ATOM 1666 N N . LYS A 1 206 ? -17.943 -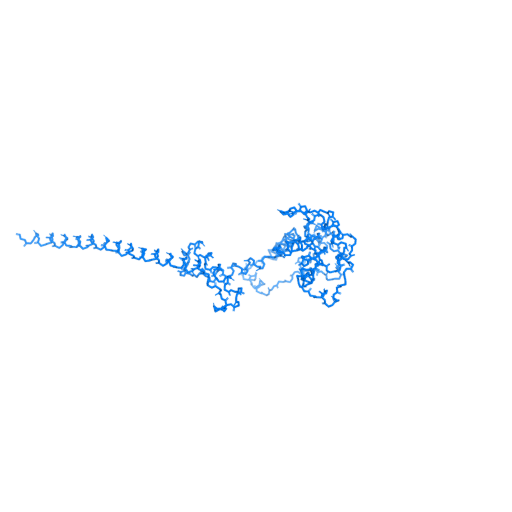1.745 -10.138 1.00 87.88 206 LYS A N 1
ATOM 1667 C CA . LYS A 1 206 ? -17.854 -0.297 -9.926 1.00 87.88 206 LYS A CA 1
ATOM 1668 C C . LYS A 1 206 ? -16.417 0.207 -10.034 1.00 87.88 206 LYS A C 1
ATOM 1670 O O . LYS A 1 206 ? -16.197 1.282 -10.582 1.00 87.88 206 LYS A O 1
ATOM 1675 N N . ASP A 1 207 ? -15.452 -0.541 -9.512 1.00 87.81 207 ASP A N 1
ATOM 1676 C CA . ASP A 1 207 ? -14.038 -0.172 -9.565 1.00 87.81 207 ASP A CA 1
ATOM 1677 C C . ASP A 1 207 ? -13.451 -0.284 -10.979 1.00 87.81 207 ASP A C 1
ATOM 1679 O O . ASP A 1 207 ? -12.738 0.612 -11.439 1.00 87.81 207 ASP A O 1
ATOM 1683 N N . ALA A 1 208 ? -13.856 -1.313 -11.727 1.00 87.81 208 ALA A N 1
ATOM 1684 C CA . ALA A 1 208 ? -13.543 -1.439 -13.145 1.00 87.81 208 ALA A CA 1
ATOM 1685 C C . ALA A 1 208 ? -14.082 -0.240 -13.942 1.00 87.81 208 ALA A C 1
ATOM 1687 O O . ALA A 1 208 ? -13.353 0.347 -14.734 1.00 87.81 208 ALA A O 1
ATOM 1688 N N . LEU A 1 209 ? -15.322 0.198 -13.697 1.00 88.38 209 LEU A N 1
ATOM 1689 C CA . LEU A 1 209 ? -15.886 1.377 -14.370 1.00 88.38 209 LEU A CA 1
ATOM 1690 C C . LEU A 1 209 ? -15.138 2.676 -14.041 1.00 88.38 209 LEU A C 1
ATOM 1692 O O . LEU A 1 209 ? -14.998 3.535 -14.915 1.00 88.38 209 LEU A O 1
ATOM 1696 N N . LYS A 1 210 ? -14.615 2.820 -12.817 1.00 87.56 210 LYS A N 1
ATOM 1697 C CA . LYS A 1 210 ? -13.799 3.985 -12.444 1.00 87.56 210 LYS A CA 1
ATOM 1698 C C . LYS A 1 210 ? -12.512 4.081 -13.258 1.00 87.56 210 LYS A C 1
ATOM 1700 O O . LYS A 1 210 ? -12.134 5.195 -13.603 1.00 87.56 210 LYS A O 1
ATOM 1705 N N . HIS A 1 211 ? -11.884 2.955 -13.613 1.00 85.88 211 HIS A N 1
ATOM 1706 C CA . HIS A 1 211 ? -10.702 2.953 -14.488 1.00 85.88 211 HIS A CA 1
ATOM 1707 C C . HIS A 1 211 ? -10.990 3.567 -15.867 1.00 85.88 211 HIS A C 1
ATOM 1709 O O . HIS A 1 211 ? -10.102 4.150 -16.480 1.00 85.88 211 HIS A O 1
ATOM 1715 N N . TYR A 1 212 ? -12.243 3.510 -16.322 1.00 88.19 212 TYR A N 1
ATOM 1716 C CA . TYR A 1 212 ? -12.710 4.137 -17.560 1.00 88.19 212 TYR A CA 1
ATOM 1717 C C . TYR A 1 212 ? -13.376 5.503 -17.325 1.00 88.19 212 TYR A C 1
ATOM 1719 O O . TYR A 1 212 ? -14.189 5.948 -18.134 1.00 88.19 212 TYR A O 1
ATOM 1727 N N . ASN A 1 213 ? -13.085 6.179 -16.206 1.00 88.25 213 ASN A N 1
ATOM 1728 C CA . ASN A 1 213 ? -13.708 7.449 -15.812 1.00 88.25 213 ASN A CA 1
ATOM 1729 C C . ASN A 1 213 ? -15.249 7.403 -15.814 1.00 88.25 213 ASN A C 1
ATOM 1731 O O . ASN A 1 213 ? -15.908 8.386 -16.151 1.00 88.25 213 ASN A O 1
ATOM 1735 N N . ASN A 1 214 ? -15.832 6.250 -15.466 1.00 86.94 214 ASN A N 1
ATOM 1736 C CA . ASN A 1 214 ? -17.273 5.973 -15.523 1.00 86.94 214 ASN A CA 1
ATOM 1737 C C . ASN A 1 214 ? -17.902 6.145 -16.921 1.00 86.94 214 ASN A C 1
ATOM 1739 O O . ASN A 1 214 ? -19.120 6.279 -17.044 1.00 86.94 214 ASN A O 1
ATOM 1743 N N . LYS A 1 215 ? -17.096 6.123 -17.988 1.00 87.81 215 LYS A N 1
ATOM 1744 C CA . LYS A 1 215 ? -17.573 6.189 -19.371 1.00 87.81 215 LYS A CA 1
ATOM 1745 C C . LYS A 1 215 ? -17.754 4.780 -19.918 1.00 87.81 215 LYS A C 1
ATOM 1747 O O . LYS A 1 215 ? -16.797 4.113 -20.297 1.00 87.81 215 LYS A O 1
ATOM 1752 N N . LEU A 1 216 ? -19.010 4.352 -20.002 1.00 82.69 216 LEU A N 1
ATOM 1753 C CA . LEU A 1 216 ? -19.393 3.012 -20.464 1.00 82.69 216 LEU A CA 1
ATOM 1754 C C . LEU A 1 216 ? -18.883 2.686 -21.877 1.00 82.69 216 LEU A C 1
ATOM 1756 O O . LEU A 1 216 ? -18.477 1.560 -22.126 1.00 82.69 216 LEU A O 1
ATOM 1760 N N . HIS A 1 217 ? -18.856 3.666 -22.784 1.00 86.19 217 HIS A N 1
ATOM 1761 C CA . HIS A 1 217 ? -18.420 3.461 -24.171 1.00 86.19 217 HIS A CA 1
ATOM 1762 C C . HIS A 1 217 ? -16.913 3.194 -24.321 1.00 86.19 217 HIS A C 1
ATOM 1764 O O . HIS A 1 217 ? -16.485 2.761 -25.384 1.00 86.19 217 HIS A O 1
ATOM 1770 N N . LEU A 1 218 ? -16.108 3.461 -23.285 1.00 88.81 218 LEU A N 1
ATOM 1771 C CA . LEU A 1 218 ? -14.672 3.162 -23.286 1.00 88.81 218 LEU A CA 1
ATOM 1772 C C . LEU A 1 218 ? -14.370 1.740 -22.799 1.00 88.81 218 LEU A C 1
ATOM 1774 O O . LEU A 1 218 ? -13.241 1.274 -22.934 1.00 88.81 218 LEU A O 1
ATOM 1778 N N . VAL A 1 219 ? -15.361 1.055 -22.223 1.00 86.44 219 VAL A N 1
ATOM 1779 C CA . VAL A 1 219 ? -15.196 -0.311 -21.731 1.00 86.44 219 VAL A CA 1
ATOM 1780 C C . VAL A 1 219 ? -15.145 -1.255 -22.926 1.00 86.44 219 VAL A C 1
ATOM 1782 O O . VAL A 1 219 ? -16.116 -1.399 -23.669 1.00 86.44 219 VAL A O 1
ATOM 1785 N N . LEU A 1 220 ? -14.009 -1.926 -23.098 1.00 85.69 220 LEU A N 1
ATOM 1786 C CA . LEU A 1 220 ? -13.833 -2.921 -24.148 1.00 85.69 220 LEU A CA 1
ATOM 1787 C C . LEU A 1 220 ? -14.719 -4.140 -23.870 1.00 85.69 220 LEU A C 1
ATOM 1789 O O . LEU A 1 220 ? -14.542 -4.849 -22.878 1.00 85.69 220 LEU A O 1
ATOM 1793 N N . ILE A 1 221 ? -15.666 -4.404 -24.769 1.00 87.38 221 ILE A N 1
ATOM 1794 C CA . ILE A 1 221 ? -16.530 -5.582 -24.691 1.00 87.38 221 ILE A CA 1
ATOM 1795 C C . ILE A 1 221 ? -15.799 -6.756 -25.342 1.00 87.38 221 ILE A C 1
ATOM 1797 O O . ILE A 1 221 ? -15.778 -6.905 -26.564 1.00 87.38 221 ILE A O 1
ATOM 1801 N N . THR A 1 222 ? -15.181 -7.599 -24.518 1.00 91.00 222 THR A N 1
ATOM 1802 C CA . THR A 1 222 ? -14.518 -8.819 -24.990 1.00 91.00 222 THR A CA 1
ATOM 1803 C C . THR A 1 222 ? -15.540 -9.911 -25.317 1.00 91.00 222 THR A C 1
ATOM 1805 O O . THR A 1 222 ? -16.642 -9.957 -24.761 1.00 91.00 222 THR A O 1
ATOM 1808 N N . LYS A 1 223 ? -15.174 -10.847 -26.205 1.00 92.50 223 LYS A N 1
ATOM 1809 C CA . LYS A 1 223 ? -16.010 -12.026 -26.509 1.00 92.50 223 LYS A CA 1
ATOM 1810 C C . LYS A 1 223 ? -16.311 -12.851 -25.252 1.00 92.50 223 LYS A C 1
ATOM 1812 O O . LYS A 1 223 ? -17.417 -13.360 -25.096 1.00 92.50 223 LYS A O 1
ATOM 1817 N N . GLU A 1 224 ? -15.348 -12.933 -24.339 1.00 92.38 224 GLU A N 1
ATOM 1818 C CA . GLU A 1 224 ? -15.506 -13.595 -23.043 1.00 92.38 224 GLU A CA 1
ATOM 1819 C C . GLU A 1 224 ? -16.582 -12.924 -22.187 1.00 92.38 224 GLU A C 1
ATOM 1821 O O . GLU A 1 224 ? -17.445 -13.614 -21.648 1.00 92.38 224 GLU A O 1
ATOM 1826 N N . LEU A 1 225 ? -16.597 -11.587 -22.122 1.00 88.44 225 LEU A N 1
ATOM 1827 C CA . LEU A 1 225 ? -17.612 -10.840 -21.379 1.00 88.44 225 LEU A CA 1
ATOM 1828 C C . LEU A 1 225 ? -19.022 -11.102 -21.925 1.00 88.44 225 LEU A C 1
ATOM 1830 O O . LEU A 1 225 ? -19.957 -11.303 -21.152 1.00 88.44 225 LEU A O 1
ATOM 1834 N N . ILE A 1 226 ? -19.167 -11.170 -23.252 1.00 91.69 226 ILE A N 1
ATOM 1835 C CA . ILE A 1 226 ? -20.440 -11.507 -23.908 1.00 91.69 226 ILE A CA 1
ATOM 1836 C C . ILE A 1 226 ? -20.886 -12.923 -23.526 1.00 91.69 226 ILE A C 1
ATOM 1838 O O . ILE A 1 226 ? -22.056 -13.138 -23.199 1.00 91.69 226 ILE A O 1
ATOM 1842 N N . ASN A 1 227 ? -19.967 -13.889 -23.540 1.00 93.69 227 ASN A N 1
ATOM 1843 C CA . ASN A 1 227 ? -20.271 -15.271 -23.174 1.00 93.69 227 ASN A CA 1
ATOM 1844 C C . ASN A 1 227 ? -20.661 -15.395 -21.694 1.00 93.69 227 ASN A C 1
ATOM 1846 O O . ASN A 1 227 ? -21.661 -16.043 -21.383 1.00 93.69 227 ASN A O 1
ATOM 1850 N N . MET A 1 228 ? -19.947 -14.715 -20.793 1.00 90.62 228 MET A N 1
ATOM 1851 C CA . MET A 1 228 ? -20.293 -14.661 -19.369 1.00 90.62 228 MET A CA 1
ATOM 1852 C C . MET A 1 228 ? -21.669 -14.028 -19.139 1.00 90.62 228 MET A C 1
ATOM 1854 O O . MET A 1 228 ? -22.466 -14.561 -18.369 1.00 90.62 228 MET A O 1
ATOM 1858 N N . ALA A 1 229 ? -21.987 -12.933 -19.838 1.00 90.06 229 ALA A N 1
ATOM 1859 C CA . ALA A 1 229 ? -23.288 -12.274 -19.733 1.00 90.06 229 ALA A CA 1
ATOM 1860 C C . ALA A 1 229 ? -24.435 -13.185 -20.199 1.00 90.06 229 ALA A C 1
ATOM 1862 O O . ALA A 1 229 ? -25.467 -13.280 -19.531 1.00 90.06 229 ALA A O 1
ATOM 1863 N N . ARG A 1 230 ? -24.242 -13.908 -21.311 1.00 92.19 230 ARG A N 1
ATOM 1864 C CA . ARG A 1 230 ? -25.208 -14.906 -21.798 1.00 92.19 230 ARG A CA 1
ATOM 1865 C C . ARG A 1 230 ? -25.403 -16.037 -20.788 1.00 92.19 230 ARG A C 1
ATOM 1867 O O . ARG A 1 230 ? -26.544 -16.372 -20.484 1.00 92.19 230 ARG A O 1
ATOM 1874 N N . GLY A 1 231 ? -24.319 -16.572 -20.226 1.00 93.81 231 GLY A N 1
ATOM 1875 C CA . GLY A 1 231 ? -24.381 -17.604 -19.186 1.00 93.81 231 GLY A CA 1
ATOM 1876 C C . GLY A 1 231 ? -25.121 -17.133 -17.930 1.00 93.81 231 GLY A C 1
ATOM 1877 O O . GLY A 1 231 ? -26.016 -17.819 -17.440 1.00 93.81 231 GLY A O 1
ATOM 1878 N N . ALA A 1 232 ? -24.822 -15.923 -17.449 1.00 89.75 232 ALA A N 1
ATOM 1879 C CA . ALA A 1 232 ? -25.509 -15.327 -16.303 1.00 89.75 232 ALA A CA 1
ATOM 1880 C C . ALA A 1 232 ? -27.016 -15.144 -16.557 1.00 89.75 232 ALA A C 1
ATOM 1882 O O . ALA A 1 232 ? -27.830 -15.415 -15.672 1.00 89.75 232 ALA A O 1
ATOM 1883 N N . TYR A 1 233 ? -27.398 -14.730 -17.770 1.00 92.25 233 TYR A N 1
ATOM 1884 C CA . TYR A 1 233 ? -28.802 -14.604 -18.160 1.00 92.25 233 TYR A CA 1
ATOM 1885 C C . TYR A 1 233 ? -29.526 -15.956 -18.183 1.00 92.25 233 TYR A C 1
ATOM 1887 O O . TYR A 1 233 ? -30.644 -16.053 -17.675 1.00 92.25 233 TYR A O 1
ATOM 1895 N N . LEU A 1 234 ? -28.890 -17.002 -18.721 1.00 93.69 234 LEU A N 1
ATOM 1896 C CA . LEU A 1 234 ? -29.446 -18.359 -18.720 1.00 93.69 234 LEU A CA 1
ATOM 1897 C C . LEU A 1 234 ? -29.692 -18.852 -17.289 1.00 93.69 234 LEU A C 1
ATOM 1899 O O . LEU A 1 234 ? -30.822 -19.199 -16.957 1.00 93.69 234 LEU A O 1
ATOM 1903 N N . HIS A 1 235 ? -28.697 -18.743 -16.404 1.00 91.31 235 HIS A N 1
ATOM 1904 C CA . HIS A 1 235 ? -28.858 -19.106 -14.992 1.00 91.31 235 HIS A CA 1
ATOM 1905 C C . HIS A 1 235 ? -29.972 -18.321 -14.291 1.00 91.31 235 HIS A C 1
ATOM 1907 O O . HIS A 1 235 ? -30.712 -18.866 -13.470 1.00 91.31 235 HIS A O 1
ATOM 1913 N N . TYR A 1 236 ? -30.110 -17.030 -14.601 1.00 90.75 236 TYR A N 1
ATOM 1914 C CA . TYR A 1 236 ? -31.189 -16.220 -14.048 1.00 90.75 236 TYR A CA 1
ATOM 1915 C C . TYR A 1 236 ? -32.566 -16.685 -14.540 1.00 90.75 236 TYR A C 1
ATOM 1917 O O . TYR A 1 236 ? -33.519 -16.743 -13.757 1.00 90.75 236 TYR A O 1
ATOM 1925 N N . LYS A 1 237 ? -32.676 -17.050 -15.820 1.00 93.75 237 LYS A N 1
ATOM 1926 C CA . LYS A 1 237 ? -33.903 -17.603 -16.398 1.00 93.75 237 LYS A CA 1
ATOM 1927 C C . LYS A 1 237 ? -34.282 -18.926 -15.725 1.00 93.75 237 LYS A C 1
ATOM 1929 O O . LYS A 1 237 ? -35.428 -19.056 -15.294 1.00 93.75 237 LYS A O 1
ATOM 1934 N N . ASP A 1 238 ? -33.322 -19.830 -15.539 1.00 93.62 238 ASP A N 1
ATOM 1935 C CA . ASP A 1 238 ? -33.528 -21.105 -14.839 1.00 93.62 238 ASP A CA 1
ATOM 1936 C C . ASP A 1 238 ? -34.022 -20.874 -13.403 1.00 93.62 238 ASP A C 1
ATOM 1938 O O . ASP A 1 238 ? -35.038 -21.432 -12.980 1.00 93.62 238 ASP A O 1
ATOM 1942 N N . TYR A 1 239 ? -33.388 -19.945 -12.677 1.00 90.88 239 TYR A N 1
ATOM 1943 C CA . TYR A 1 239 ? -33.829 -19.540 -11.339 1.00 90.88 239 TYR A CA 1
ATOM 1944 C C . TYR A 1 239 ? -35.281 -19.028 -11.324 1.00 90.88 239 TYR A C 1
ATOM 1946 O O . TYR A 1 239 ? -36.058 -19.364 -10.422 1.00 90.88 239 TYR A O 1
ATOM 1954 N N . LEU A 1 240 ? -35.683 -18.211 -12.305 1.00 91.81 240 LEU A N 1
ATOM 1955 C CA . LEU A 1 240 ? -37.059 -17.716 -12.404 1.00 91.81 240 LEU A CA 1
ATOM 1956 C C . LEU A 1 240 ? -38.059 -18.846 -12.670 1.00 91.81 240 LEU A C 1
ATOM 1958 O O . LEU A 1 240 ? -39.164 -18.827 -12.112 1.00 91.81 240 LEU A O 1
ATOM 1962 N N . GLU A 1 241 ? -37.698 -19.818 -13.503 1.00 92.50 241 GLU A N 1
ATOM 1963 C CA . GLU A 1 241 ? -38.523 -20.995 -13.770 1.00 92.50 241 GLU A CA 1
ATOM 1964 C C . GLU A 1 241 ? -38.686 -21.862 -12.522 1.00 92.50 241 GLU A C 1
ATOM 1966 O O . GLU A 1 241 ? -39.814 -22.222 -12.165 1.00 92.50 241 GLU A O 1
ATOM 1971 N N . ASP A 1 242 ? -37.606 -22.116 -11.791 1.00 90.75 242 ASP A N 1
ATOM 1972 C CA . ASP A 1 242 ? -37.658 -22.871 -10.542 1.00 90.75 242 ASP A CA 1
ATOM 1973 C C . ASP A 1 242 ? -38.481 -22.145 -9.481 1.00 90.75 242 ASP A C 1
ATOM 1975 O O . ASP A 1 242 ? -39.361 -22.742 -8.853 1.00 90.75 242 ASP A O 1
ATOM 1979 N N . LYS A 1 243 ? -38.327 -20.825 -9.355 1.00 89.44 243 LYS A N 1
ATOM 1980 C CA . LYS A 1 243 ? -39.157 -20.005 -8.461 1.00 89.44 243 LYS A CA 1
ATOM 1981 C C . LYS A 1 243 ? -40.645 -20.088 -8.819 1.00 89.44 243 LYS A C 1
ATOM 1983 O O . LYS A 1 243 ? -41.490 -20.155 -7.918 1.00 89.44 243 LYS A O 1
ATOM 1988 N N . LYS A 1 244 ? -40.995 -20.119 -10.113 1.00 89.25 244 LYS A N 1
ATOM 1989 C CA . LYS A 1 244 ? -42.378 -20.345 -10.578 1.00 89.25 244 LYS A CA 1
ATOM 1990 C C . LYS A 1 244 ? -42.862 -21.753 -10.215 1.00 89.25 244 LYS A C 1
ATOM 1992 O O . LYS A 1 244 ? -43.964 -21.885 -9.674 1.00 89.25 244 LYS A O 1
ATOM 1997 N N . LYS A 1 245 ? -42.047 -22.794 -10.437 1.00 87.12 245 LYS A N 1
ATOM 1998 C CA . LYS A 1 245 ? -42.364 -24.187 -10.063 1.00 87.12 245 LYS A CA 1
ATOM 1999 C C . LYS A 1 245 ? -42.596 -24.321 -8.555 1.00 87.12 245 LYS A C 1
ATOM 2001 O O . LYS A 1 245 ? -43.607 -24.900 -8.159 1.00 87.12 245 LYS A O 1
ATOM 2006 N N . PHE A 1 246 ? -41.740 -23.735 -7.717 1.00 81.19 246 PHE A N 1
ATOM 2007 C CA . PHE A 1 246 ? -41.899 -23.716 -6.258 1.00 81.19 246 PHE A CA 1
ATOM 2008 C C . PHE A 1 246 ? -43.180 -22.996 -5.823 1.00 81.19 246 PHE A C 1
ATOM 2010 O O . PHE A 1 246 ? -43.973 -23.559 -5.067 1.00 81.19 246 PHE A O 1
ATOM 2017 N N . LYS A 1 247 ? -43.461 -21.796 -6.351 1.00 82.19 247 LYS A N 1
ATOM 2018 C CA . LYS A 1 247 ? -44.721 -21.084 -6.059 1.00 82.19 247 LYS A CA 1
ATOM 2019 C C . LYS A 1 247 ? -45.950 -21.907 -6.456 1.00 82.19 247 LYS A C 1
ATOM 2021 O O . LYS A 1 247 ? -46.917 -21.965 -5.697 1.00 82.19 247 LYS A O 1
ATOM 2026 N N . ASN A 1 248 ? -45.912 -22.580 -7.604 1.00 77.56 248 ASN A N 1
ATOM 2027 C CA . ASN A 1 248 ? -47.000 -23.448 -8.052 1.00 77.56 248 ASN A CA 1
ATOM 2028 C C . ASN A 1 248 ? -47.143 -24.698 -7.169 1.00 77.56 248 ASN A C 1
ATOM 2030 O O . ASN A 1 248 ? -48.267 -25.074 -6.830 1.00 77.56 248 ASN A O 1
ATOM 2034 N N . LYS A 1 249 ? -46.032 -25.303 -6.730 1.00 74.50 249 LYS A N 1
ATOM 2035 C CA . LYS A 1 249 ? -46.022 -26.417 -5.767 1.00 74.50 249 LYS A CA 1
ATOM 2036 C C . LYS A 1 249 ? -46.543 -26.022 -4.385 1.00 74.50 249 LYS A C 1
ATOM 2038 O O . LYS A 1 249 ? -47.137 -26.873 -3.752 1.00 74.50 249 LYS A O 1
ATOM 2043 N N . ILE A 1 250 ? -46.394 -24.772 -3.940 1.00 68.50 250 ILE A N 1
ATOM 2044 C CA . ILE A 1 250 ? -46.940 -24.276 -2.656 1.00 68.50 250 ILE A CA 1
ATOM 2045 C C . ILE A 1 250 ? -48.424 -23.876 -2.783 1.00 68.50 250 ILE A C 1
ATOM 2047 O O . ILE A 1 250 ? -49.211 -24.066 -1.854 1.00 68.50 250 ILE A O 1
ATOM 2051 N N . LYS A 1 251 ? -48.855 -23.364 -3.945 1.00 61.81 251 LYS A N 1
ATOM 2052 C CA . LYS A 1 251 ? -50.271 -23.033 -4.211 1.00 61.81 251 LYS A CA 1
ATOM 2053 C C . LYS A 1 251 ? -51.163 -24.274 -4.371 1.00 61.81 251 LYS A C 1
ATOM 2055 O O . LYS A 1 251 ? -52.313 -24.248 -3.935 1.00 61.81 251 LYS A O 1
ATOM 2060 N N . LYS A 1 252 ? -50.651 -25.362 -4.960 1.00 60.25 252 LYS A N 1
ATOM 2061 C CA . LYS A 1 252 ? -51.375 -26.639 -5.144 1.00 60.25 252 LYS A CA 1
ATOM 2062 C C . LYS A 1 252 ? -51.886 -27.288 -3.832 1.00 60.25 252 LYS A C 1
ATOM 2064 O O . LYS A 1 252 ? -53.067 -27.630 -3.797 1.00 60.25 252 LYS A O 1
ATOM 2069 N N . PRO A 1 253 ? -51.094 -27.437 -2.750 1.00 56.81 253 PRO A N 1
ATOM 2070 C CA . PRO A 1 253 ? -51.557 -27.993 -1.479 1.00 56.81 253 PRO A CA 1
ATOM 2071 C C . PRO A 1 253 ? -52.500 -27.041 -0.741 1.00 56.81 253 PRO A C 1
ATOM 2073 O O . PRO A 1 253 ? -53.467 -27.513 -0.153 1.00 56.81 253 PRO A O 1
ATOM 2076 N N . LYS A 1 254 ? -52.317 -25.712 -0.846 1.00 55.34 254 LYS A N 1
ATOM 2077 C CA . LYS A 1 254 ? -53.302 -24.750 -0.319 1.00 55.34 254 LYS A CA 1
ATOM 2078 C C . LYS A 1 254 ? -54.659 -24.923 -1.015 1.00 55.34 254 LYS A C 1
ATOM 2080 O O . LYS A 1 254 ? -55.648 -25.128 -0.328 1.00 55.34 254 LYS A O 1
ATOM 2085 N N . LYS A 1 255 ? -54.726 -24.977 -2.353 1.00 55.44 255 LYS A N 1
ATOM 2086 C CA . LYS A 1 255 ? -55.995 -25.244 -3.069 1.00 55.44 255 LYS A CA 1
ATOM 2087 C C . LYS A 1 255 ? -56.633 -26.593 -2.693 1.00 55.44 255 LYS A C 1
ATOM 2089 O O . LYS A 1 255 ? -57.833 -26.625 -2.447 1.00 55.44 255 LYS A O 1
ATOM 2094 N N . LYS A 1 256 ? -55.849 -27.676 -2.583 1.00 55.44 256 LYS A N 1
ATOM 2095 C CA . LYS A 1 256 ? -56.358 -29.000 -2.166 1.00 55.44 256 LYS A CA 1
ATOM 2096 C C . LYS A 1 256 ? -56.878 -29.020 -0.721 1.00 55.44 256 LYS A C 1
ATOM 2098 O O . LYS A 1 256 ? -57.909 -29.639 -0.476 1.00 55.44 256 LYS A O 1
ATOM 2103 N N . ASN A 1 257 ? -56.215 -28.339 0.216 1.00 55.16 257 ASN A N 1
ATOM 2104 C CA . ASN A 1 257 ? -56.690 -28.234 1.601 1.00 55.16 257 ASN A CA 1
ATOM 2105 C C . ASN A 1 257 ? -57.963 -27.385 1.709 1.00 55.16 257 ASN A C 1
ATOM 2107 O O . ASN A 1 257 ? -58.881 -27.782 2.417 1.00 55.16 257 ASN A O 1
ATOM 2111 N N . TRP A 1 258 ? -58.068 -26.283 0.960 1.00 52.47 258 TRP A N 1
ATOM 2112 C CA . TRP A 1 258 ? -59.298 -25.482 0.885 1.00 52.47 258 TRP A CA 1
ATOM 2113 C C . TRP A 1 258 ? -60.473 -26.272 0.284 1.00 52.47 258 TRP A C 1
ATOM 2115 O O . TRP A 1 258 ? -61.573 -26.229 0.826 1.00 52.47 258 TRP A O 1
ATOM 2125 N N . GLN A 1 259 ? -60.239 -27.049 -0.779 1.00 56.78 259 GLN A N 1
ATOM 2126 C CA . GLN A 1 259 ? -61.263 -27.907 -1.392 1.00 56.78 259 GLN A CA 1
ATOM 2127 C C . GLN A 1 259 ? -61.696 -29.057 -0.469 1.00 56.78 259 GLN A C 1
ATOM 2129 O O . GLN A 1 259 ? -62.891 -29.278 -0.310 1.00 56.78 259 GLN A O 1
ATOM 2134 N N . LYS A 1 260 ? -60.760 -29.736 0.214 1.00 56.88 260 LYS A N 1
ATOM 2135 C CA . LYS A 1 260 ? -61.100 -30.747 1.236 1.00 56.88 260 LYS A CA 1
ATOM 2136 C C . LYS A 1 260 ? -61.925 -30.153 2.381 1.00 56.88 260 LYS A C 1
ATOM 2138 O O . LYS A 1 260 ? -62.897 -30.768 2.803 1.00 56.88 260 LYS A O 1
ATOM 2143 N N . HIS A 1 261 ? -61.570 -28.960 2.859 1.00 55.75 261 HIS A N 1
ATOM 2144 C CA . HIS A 1 261 ? -62.284 -28.294 3.950 1.00 55.75 261 HIS A CA 1
ATOM 2145 C C . HIS A 1 261 ? -63.703 -27.843 3.553 1.00 55.75 261 HIS A C 1
ATOM 2147 O O . HIS A 1 261 ? -64.592 -27.815 4.404 1.00 55.75 261 HIS A O 1
ATOM 2153 N N . TYR A 1 262 ? -63.928 -27.522 2.274 1.00 56.38 262 TYR A N 1
ATOM 2154 C CA . TYR A 1 262 ? -65.256 -27.238 1.717 1.00 56.38 262 TYR A CA 1
ATOM 2155 C C . TYR A 1 262 ? -66.096 -28.513 1.537 1.00 56.38 262 TYR A C 1
ATOM 2157 O O . TYR A 1 262 ? -67.244 -28.548 1.973 1.00 56.38 262 TYR A O 1
ATOM 2165 N N . CYS A 1 263 ? -65.525 -29.591 0.985 1.00 57.50 263 CYS A N 1
ATOM 2166 C CA . CYS A 1 263 ? -66.240 -30.865 0.834 1.00 57.50 263 CYS A CA 1
ATOM 2167 C C . CYS A 1 263 ? -66.622 -31.493 2.188 1.00 57.50 263 CYS A C 1
ATOM 2169 O O . CYS A 1 263 ? -67.715 -32.032 2.327 1.00 57.50 263 CYS A O 1
ATOM 2171 N N . LEU A 1 264 ? -65.766 -31.378 3.211 1.00 57.06 264 LEU A N 1
ATOM 2172 C CA . LEU A 1 264 ? -66.059 -31.862 4.569 1.00 57.06 264 LEU A CA 1
ATOM 2173 C C . LEU A 1 264 ? -67.149 -31.050 5.289 1.00 57.06 264 LEU A C 1
ATOM 2175 O O . LEU A 1 264 ? -67.809 -31.589 6.173 1.00 57.06 264 LEU A O 1
ATOM 2179 N N . LYS A 1 265 ? -67.343 -29.771 4.935 1.00 56.22 265 LYS A N 1
ATOM 2180 C CA . LYS A 1 265 ? -68.446 -28.950 5.463 1.00 56.22 265 LYS A CA 1
ATOM 2181 C C . LYS A 1 265 ? -69.784 -29.289 4.806 1.00 56.22 265 LYS A C 1
ATOM 2183 O O . LYS A 1 265 ? -70.791 -29.300 5.499 1.00 56.22 265 LYS A O 1
ATOM 2188 N N . ASN A 1 266 ? -69.791 -29.616 3.514 1.00 55.47 266 ASN A N 1
ATOM 2189 C CA . ASN A 1 266 ? -71.025 -29.954 2.799 1.00 55.47 266 ASN A CA 1
ATOM 2190 C C . ASN A 1 266 ? -71.518 -31.388 3.073 1.00 55.47 266 ASN A C 1
ATOM 2192 O O . ASN A 1 266 ? -72.718 -31.616 3.042 1.00 55.47 266 ASN A O 1
ATOM 2196 N N . ASN A 1 267 ? -70.633 -32.331 3.421 1.00 52.88 267 ASN A N 1
ATOM 2197 C CA . ASN A 1 267 ? -71.019 -33.703 3.801 1.00 52.88 267 ASN A CA 1
ATOM 2198 C C . ASN A 1 267 ? -71.524 -33.861 5.250 1.00 52.88 267 ASN A C 1
ATOM 2200 O O . ASN A 1 267 ? -71.874 -34.968 5.638 1.00 52.88 267 ASN A O 1
ATOM 2204 N N . LYS A 1 268 ? -71.527 -32.800 6.067 1.00 52.53 268 LYS A N 1
ATOM 2205 C CA . LYS A 1 268 ? -72.099 -32.812 7.430 1.00 52.53 268 LYS A CA 1
ATOM 2206 C C . LYS A 1 268 ? -73.528 -32.255 7.500 1.00 52.53 268 LYS A C 1
ATOM 2208 O O . LYS A 1 268 ? -74.086 -32.203 8.589 1.00 52.53 268 LYS A O 1
ATOM 2213 N N . ASN A 1 269 ? -74.082 -31.826 6.365 1.00 49.97 269 ASN A N 1
ATOM 2214 C CA . ASN A 1 269 ? -75.394 -31.178 6.260 1.00 49.97 269 ASN A CA 1
ATOM 2215 C C . ASN A 1 269 ? -76.428 -32.007 5.464 1.00 49.97 269 ASN A C 1
ATOM 2217 O O . ASN A 1 269 ? -77.453 -31.458 5.074 1.00 49.97 269 ASN A O 1
ATOM 2221 N N . ASN A 1 270 ? -76.158 -33.296 5.237 1.00 39.81 270 ASN A N 1
ATOM 2222 C CA . ASN A 1 270 ? -77.122 -34.320 4.812 1.00 39.81 270 ASN A CA 1
ATOM 2223 C C . ASN A 1 270 ? -77.145 -35.421 5.872 1.00 39.81 270 ASN A C 1
ATOM 2225 O O . ASN A 1 270 ? -78.203 -36.064 6.010 1.00 39.81 270 ASN A O 1
#

Radius of gyration: 32.68 Å; Cα contacts (8 Å, |Δi|>4): 122; chains: 1; bounding box: 103×59×72 Å

Solvent-accessible surface area (backbone atoms only — not comparable to full-atom values): 16163 Å² total; per-residue (Å²): 126,76,75,81,93,68,77,73,74,79,69,81,78,72,58,70,72,69,66,69,37,74,89,63,49,70,54,72,90,72,62,86,73,60,67,70,60,58,51,52,47,59,74,65,71,58,52,76,67,55,54,52,51,49,46,49,50,52,51,50,49,55,49,52,51,49,50,54,49,47,65,72,29,59,72,60,36,72,65,57,56,34,58,50,29,75,37,75,81,34,45,70,41,80,67,21,57,64,28,48,59,58,50,50,77,76,48,100,59,93,72,67,62,70,62,36,52,52,46,53,54,53,55,56,74,48,89,69,65,74,74,40,66,79,43,60,70,65,66,40,48,45,67,56,62,72,34,59,39,98,86,71,44,66,58,37,58,61,56,42,52,53,51,52,55,60,72,65,52,85,86,60,65,63,65,56,51,50,48,51,53,54,48,52,72,65,52,37,88,96,38,69,86,63,51,67,71,60,53,50,52,52,51,53,53,53,52,56,37,50,78,44,74,66,39,72,90,70,58,81,83,46,72,64,57,54,53,51,53,52,51,52,51,51,54,51,50,52,51,53,50,51,52,49,52,50,54,51,61,58,48,50,57,52,54,52,52,54,50,51,57,50,53,59,57,60,69,71,76,119

Mean predicted aligned error: 15.06 Å

Foldseek 3Di:
DFDPPPPDDPLQDDDLVVCPPPVRDDDLVRDDDDPVVVVVCVVVVDDPVVSSVVSVVVSVVVSVVVSVCCCPDCSPDPLSVLLCCLQPVNLLDPCNLVSLVVNQVVDPDDDDSVLLSVLSVVVNVDDADPVLNPDDSVSRCVVQQPDADPVRHRSRVRVNVSNVRSVPPDNDCVVVVVVVVVLVVVCDPVNVPPDPVVSVVVSVVVVVCVVVVVDPVPDDDDPVNVVVVVVVVVVVVVVVVVVVVVVVVVVVVVVVVVVVVVVVVVVVPD

InterPro domains:
  IPR008906 HAT, C-terminal dimerisation domain [PF05699] (127-208)
  IPR012337 Ribonuclease H-like superfamily [SSF53098] (136-210)

Sequence (270 aa):
MFKPDKIPKPFSNVNVDELFKIENLVTVKNVVVSEKIKEEFKILKTTEKDMLIFLKNAQQHYLEACKHILLKSSITNSFLKKLRCLGPIERCKNRSISQLLNICKYLPFHVDTDVLINEWTLSKLEKVDEKSTELRIDHYWKQFFTKTNLSGGEKYPNVSKIVKACLSLVHGSADIERSFSCSGRILTEDRVSMCERTLNAILYSKDALKHYNNKLHLVLITKELINMARGAYLHYKDYLEDKKKFKNKIKKPKKKNWQKHYCLKNNKNN

Secondary structure (DSSP, 8-state):
---TT---S-GGG--HHHHT-GGGSPPGGG----HHHHHHHHHTT--HHHHHHHHHHHHHHHHHHHHHHHHHSTTT-HHHHHHGGGSHHHHTSTHHHHHHHHHHTTSSS---HHHHHHHHHHHHHS---GGGGGS-HHHHHHHHHT-B-TTSSBSSHHHHHHHHHHHTS---HHHHHHHHHHHHHHS-GGGTT--HHHHHHHHHHHHHHHHTTT-GGGS---HHHHHHHHHHHHHHHHHHHHHHHHHHHHHHHHHHHHHHHHHHHHTT--